Protein 2GA1 (pdb70)

CATH classification: 1.20.5.800 (+1 more: 1.10.10.10)

InterPro domains:
  IPR007367 VapB45-like, C-terminal [PF04255] (33-88)
  IPR009057 Homedomain-like superfamily [SSF46689] (3-101)
  IPR036388 Winged helix-like DNA-binding domain superfamily [G3DSA:1.10.10.10] (32-105)

Nearest PDB structures (foldseek):
  2ga1-assembly1_B  TM=1.010E+00  e=1.713E-17  Trichormus variabilis ATCC 29413
  5af3-assembly1_B  TM=8.255E-01  e=1.671E-01  Mycobacterium tuberculosis H37Rv
  3u24-assembly1_A  TM=3.630E-01  e=5.316E+00  Shewanella oneidensis MR-1
  2ga1-assembly1_B  TM=7.721E-01  e=8.474E-16  Trichormus variabilis ATCC 29413
  5af3-assembly1_B  TM=8.535E-01  e=6.102E-02  Mycobacterium tuberculosis H37Rv

Secondary structure (P-SEA, 3-state):
caaaaaaaaaaaccccaaaaaaaaacccccccccccccccccccccccccaaaaaaaaaacccaaaaaaacccccaaaaaaaaaaaaacaaaaaaaaccc/caaaaaaaaaaaccccaaaaaaaaacccccccccccccccccccccccccaaaaaaaaaacccaaaaaaacccccaaaaaaaaaaaaacaaaaaaaaac

Solvent-accessible surface area: 12336 Å² total

Radius of gyration: 22.93 Å; Cα contacts (8 Å, |Δi|>4): 201; chains: 2; bounding box: 51×47×59 Å

B-factor: mean 35.14, std 7.29, range [15.84, 71.9]

Organism: Trichormus variabilis (strain ATCC 29413 / PCC 7937) (NCBI:txid240292)

Structure (mmCIF, N/CA/C/O backbone):
data_2GA1
#
_entry.id   2GA1
#
_cell.length_a   46.980
_cell.length_b   65.120
_cell.length_c   86.860
_cell.angle_alpha   90.000
_cell.angle_beta   90.000
_cell.angle_gamma   90.000
#
_symmetry.space_group_name_H-M   'P 21 21 21'
#
loop_
_entity.id
_e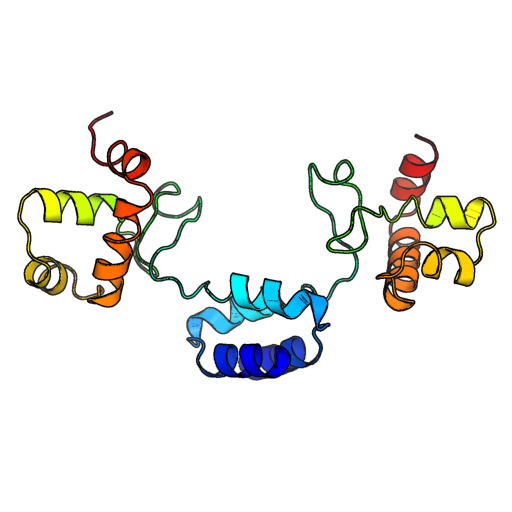ntity.type
_entity.pdbx_description
1 polymer 'Protein of unknown function DUF433'
2 non-polymer GLYCEROL
3 water water
#
loop_
_atom_site.group_PDB
_atom_site.id
_atom_site.type_symbol
_atom_site.label_atom_id
_atom_site.label_alt_id
_atom_site.label_comp_id
_atom_site.label_asym_id
_atom_site.label_entity_id
_atom_site.label_seq_id
_atom_site.pdbx_PDB_ins_code
_atom_site.Cartn_x
_atom_site.Cartn_y
_atom_site.Cartn_z
_atom_site.occupancy
_atom_site.B_iso_or_equiv
_atom_site.auth_seq_id
_atom_site.auth_comp_id
_atom_site.auth_asym_id
_atom_site.auth_atom_id
_atom_site.pdbx_PDB_model_num
ATOM 1 C C . GLY A 1 1 ? 50.628 32.186 45.218 1.00 41.14 0 GLY A C 1
ATOM 2 O O . GLY A 1 1 ? 50.023 33.095 44.631 1.00 46.64 0 GLY A O 1
ATOM 11 N N . ASN A 1 3 ? 52.365 31.581 42.167 1.00 32.66 2 ASN A N 1
ATOM 12 C CA . ASN A 1 3 ? 52.321 31.394 40.721 1.00 31.41 2 ASN A CA 1
ATOM 13 C C . ASN A 1 3 ? 50.881 31.661 40.228 1.00 30.48 2 ASN A C 1
ATOM 14 O O . ASN A 1 3 ? 49.936 30.889 40.508 1.00 27.14 2 ASN A O 1
ATOM 19 N N . LYS A 1 4 ? 50.735 32.770 39.521 1.00 31.16 3 LYS A N 1
ATOM 20 C CA . LYS A 1 4 ? 49.433 33.230 39.061 1.00 33.77 3 LYS A CA 1
ATOM 21 C C . LYS A 1 4 ? 48.853 32.351 37.979 1.00 31.61 3 LYS A C 1
ATOM 22 O O . LYS A 1 4 ? 47.636 32.283 37.850 1.00 30.55 3 LYS A O 1
ATOM 28 N N . LYS A 1 5 ? 49.711 31.691 37.211 1.00 31.12 4 LYS A N 1
ATOM 29 C CA . LYS A 1 5 ? 49.244 30.747 36.202 1.00 32.61 4 LYS A CA 1
ATOM 30 C C . LYS A 1 5 ? 48.601 29.546 36.897 1.00 30.02 4 LYS A C 1
ATOM 31 O O . LYS A 1 5 ? 47.537 29.112 36.496 1.00 28.51 4 LYS A O 1
ATOM 37 N N . THR A 1 6 ? 49.227 29.017 37.946 1.00 27.19 5 THR A N 1
ATOM 38 C CA . THR A 1 6 ? 48.673 27.858 38.655 1.00 27.71 5 THR A CA 1
ATOM 39 C C . THR A 1 6 ? 47.440 28.280 39.464 1.00 27.75 5 THR A C 1
ATOM 40 O O . THR A 1 6 ? 46.499 27.525 39.602 1.00 27.03 5 THR A O 1
ATOM 44 N N . GLN A 1 7 ? 47.428 29.509 39.969 1.00 30.05 6 GLN A N 1
ATOM 45 C CA . GLN A 1 7 ? 46.218 30.057 40.590 1.00 31.22 6 GLN A CA 1
ATOM 46 C C . GLN A 1 7 ? 45.074 30.134 39.553 1.00 30.05 6 GLN A C 1
ATOM 47 O O . GLN A 1 7 ? 43.937 29.792 39.870 1.00 32.51 6 GLN A O 1
ATOM 53 N N . LEU A 1 8 ? 45.371 30.594 38.334 1.00 28.67 7 LEU A N 1
ATOM 54 C CA . LEU A 1 8 ? 44.385 30.624 37.236 1.00 28.12 7 LEU A CA 1
ATOM 55 C C . LEU A 1 8 ? 43.876 29.207 36.973 1.00 30.14 7 LEU A C 1
ATOM 56 O O . LEU A 1 8 ? 42.684 28.998 36.842 1.00 28.60 7 LEU A O 1
ATOM 61 N N . LEU A 1 9 ? 44.762 28.219 36.931 1.00 31.05 8 LEU A N 1
ATOM 62 C CA . LEU A 1 9 ? 44.293 26.830 36.762 1.00 29.90 8 LEU A CA 1
ATOM 63 C C . LEU A 1 9 ? 43.325 26.419 37.885 1.00 31.98 8 LEU A C 1
ATOM 64 O O . LEU A 1 9 ? 42.317 25.744 37.629 1.00 31.16 8 LEU A O 1
ATOM 69 N N . GLU A 1 10 ? 43.631 26.824 39.120 1.00 30.89 9 GLU A N 1
ATOM 70 C CA . GLU A 1 10 ? 42.798 26.471 40.270 1.00 34.98 9 GLU A CA 1
ATOM 71 C C . GLU A 1 10 ? 41.428 27.083 40.160 1.00 30.58 9 GLU A C 1
ATOM 72 O O . GLU A 1 10 ? 40.438 26.407 40.446 1.00 33.18 9 GLU A O 1
ATOM 75 N N . VAL A 1 11 ? 41.358 28.350 39.772 1.00 30.32 10 VAL A N 1
ATOM 76 C CA . VAL A 1 11 ? 40.070 29.033 39.723 1.00 33.39 10 VAL A CA 1
ATOM 77 C C . VAL A 1 11 ? 39.212 28.513 38.560 1.00 33.42 10 VAL A C 1
ATOM 78 O O . VAL A 1 11 ? 38.010 28.273 38.758 1.00 35.92 10 VAL A O 1
ATOM 82 N N . ILE A 1 12 ? 39.798 28.304 37.379 1.00 32.40 11 ILE A N 1
ATOM 83 C CA . ILE A 1 12 ? 39.014 27.699 36.295 1.00 30.85 11 ILE A CA 1
ATOM 84 C C . ILE A 1 12 ? 38.469 26.333 36.667 1.00 33.73 11 ILE A C 1
ATOM 85 O O . ILE A 1 12 ? 37.312 26.061 36.365 1.00 32.33 11 ILE A O 1
ATOM 90 N N . ALA A 1 13 ? 39.262 25.494 37.348 1.00 32.22 12 ALA A N 1
ATOM 91 C CA . ALA A 1 13 ? 38.765 24.177 37.781 1.00 33.19 12 ALA A CA 1
ATOM 92 C C . ALA A 1 13 ? 37.592 24.283 38.755 1.00 32.62 12 ALA A C 1
ATOM 93 O O . ALA A 1 13 ? 36.748 23.397 38.769 1.00 34.37 12 ALA A O 1
ATOM 95 N N . ALA A 1 14 ? 37.533 25.362 39.545 1.00 31.98 13 ALA A N 1
ATOM 96 C CA . ALA A 1 14 ? 36.433 25.603 40.512 1.00 32.70 13 ALA A CA 1
ATOM 97 C C . ALA A 1 14 ? 35.191 26.308 39.935 1.00 32.22 13 ALA A C 1
ATOM 98 O O . ALA A 1 14 ? 34.212 26.572 40.664 1.00 31.47 13 ALA A O 1
ATOM 100 N N . LEU A 1 15 ? 35.209 26.608 38.637 1.00 31.38 14 LEU A N 1
ATOM 101 C CA . LEU A 1 15 ? 34.152 27.402 38.014 1.00 31.50 14 LEU A CA 1
ATOM 102 C C . LEU A 1 15 ? 32.879 26.549 37.760 1.00 29.90 14 LEU A C 1
ATOM 103 O O . LEU A 1 15 ? 32.949 25.484 37.178 1.00 31.56 14 LEU A O 1
ATOM 108 N N . PRO A 1 16 ? 31.700 27.027 38.162 1.00 29.15 15 PRO A N 1
ATOM 109 C CA . PRO A 1 16 ? 30.537 26.250 37.732 1.00 31.16 15 PRO A CA 1
ATOM 110 C C . PRO A 1 16 ? 30.383 26.176 36.196 1.00 29.71 15 PRO A C 1
ATOM 111 O O . PRO A 1 16 ? 30.692 27.135 35.461 1.00 27.09 15 PRO A O 1
ATOM 115 N N . GLU A 1 17 ? 29.909 25.033 35.725 1.00 28.83 16 GLU A N 1
ATOM 116 C CA . GLU A 1 17 ? 29.691 24.766 34.289 1.00 32.43 16 GLU A CA 1
ATOM 117 C C . GLU A 1 17 ? 29.052 25.946 33.562 1.00 31.35 16 GLU A C 1
ATOM 118 O O . GLU A 1 17 ? 29.445 26.329 32.461 1.00 30.38 16 GLU A O 1
ATOM 124 N N . GLU A 1 18 ? 28.102 26.547 34.250 1.00 31.68 17 GLU A N 1
ATOM 125 C CA . GLU A 1 18 ? 27.234 27.573 33.719 1.00 33.97 17 GLU A CA 1
ATOM 126 C C . GLU A 1 18 ? 27.985 28.858 33.446 1.00 33.49 17 GLU A C 1
ATOM 127 O O . GLU A 1 18 ? 27.482 29.726 32.723 1.00 36.32 17 GLU A O 1
ATOM 133 N N . LEU A 1 19 ? 29.166 29.015 34.038 1.00 31.23 18 LEU A N 1
ATOM 134 C CA . LEU A 1 19 ? 29.962 30.236 33.809 1.00 32.96 18 LEU A CA 1
ATOM 135 C C . LEU A 1 19 ? 31.116 30.032 32.872 1.00 32.72 18 LEU A C 1
ATOM 136 O O . LEU A 1 19 ? 31.788 30.988 32.520 1.00 33.39 18 LEU A O 1
ATOM 141 N N . VAL A 1 20 ? 31.368 28.788 32.470 1.00 31.94 19 VAL A N 1
ATOM 142 C CA . VAL A 1 20 ? 32.513 28.479 31.609 1.00 28.83 19 VAL A CA 1
ATOM 143 C C . VAL A 1 20 ? 32.461 29.191 30.273 1.00 27.23 19 VAL A C 1
ATOM 144 O O . VAL A 1 20 ? 33.470 29.758 29.831 1.00 30.12 19 VAL A O 1
ATOM 148 N N . ASP A 1 21 ? 31.309 29.209 29.609 1.00 29.30 20 ASP A N 1
ATOM 149 C CA . ASP A 1 21 ? 31.217 29.923 28.328 1.00 30.72 20 ASP A CA 1
ATOM 150 C C . ASP A 1 21 ? 31.587 31.410 28.449 1.00 29.75 20 ASP A C 1
ATOM 151 O O . ASP A 1 21 ? 32.363 31.969 27.652 1.00 27.14 20 ASP A O 1
ATOM 156 N N . GLN A 1 22 ? 31.055 32.043 29.475 1.00 28.86 21 GLN A N 1
ATOM 157 C CA . GLN A 1 22 ? 31.348 33.424 29.737 1.00 28.94 21 GLN A CA 1
ATOM 158 C C . GLN A 1 22 ? 32.843 33.652 29.848 1.00 26.35 21 GLN A C 1
ATOM 159 O O . GLN A 1 22 ? 33.391 34.602 29.299 1.00 28.64 21 GLN A O 1
ATOM 165 N N . ALA A 1 23 ? 33.509 32.774 30.569 1.00 26.38 22 ALA A N 1
ATOM 166 C CA . ALA A 1 23 ? 34.952 32.865 30.724 1.00 25.81 22 ALA A CA 1
ATOM 167 C C . ALA A 1 23 ? 35.696 32.602 29.417 1.00 30.57 22 ALA A C 1
ATOM 168 O O . ALA A 1 23 ? 36.725 33.256 29.121 1.00 25.88 22 ALA A O 1
ATOM 170 N N . LEU A 1 24 ? 35.177 31.655 28.614 1.00 30.53 23 LEU A N 1
ATOM 171 C CA . LEU A 1 24 ? 35.750 31.396 27.298 1.00 28.85 23 LEU A CA 1
ATOM 172 C C . LEU A 1 24 ? 35.668 32.651 26.437 1.00 30.18 23 LEU A C 1
ATOM 173 O O . LEU A 1 24 ? 36.645 33.041 25.799 1.00 28.33 23 LEU A O 1
ATOM 178 N N . ASN A 1 25 ? 34.505 33.296 26.422 1.00 29.68 24 ASN A N 1
ATOM 179 C CA . ASN A 1 25 ? 34.306 34.506 25.612 1.00 32.28 24 ASN A CA 1
ATOM 180 C C . ASN A 1 25 ? 35.225 35.652 26.055 1.00 36.69 24 ASN A C 1
ATOM 181 O O . ASN A 1 25 ? 35.829 36.382 25.2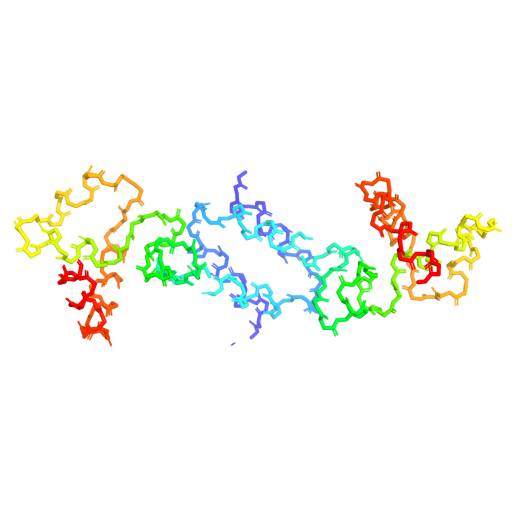32 1.00 37.71 24 ASN A O 1
ATOM 186 N N . TYR A 1 26 ? 35.364 35.802 27.371 1.00 36.48 25 TYR A N 1
ATOM 187 C CA . TYR A 1 26 ? 36.247 36.831 27.912 1.00 34.80 25 TYR A CA 1
ATOM 188 C C . TYR A 1 26 ? 37.670 36.610 27.449 1.00 33.92 25 TYR A C 1
ATOM 189 O O . TYR A 1 26 ? 38.326 37.538 26.965 1.00 31.89 25 TYR A O 1
ATOM 198 N N . VAL A 1 27 ? 38.153 35.378 27.568 1.00 30.99 26 VAL A N 1
ATOM 199 C CA . VAL A 1 27 ? 39.535 35.097 27.174 1.00 34.20 26 VAL A CA 1
ATOM 200 C C . VAL A 1 27 ? 39.767 35.266 25.670 1.00 35.08 26 VAL A C 1
ATOM 201 O O . VAL A 1 27 ? 40.823 35.721 25.257 1.00 33.41 26 VAL A O 1
ATOM 205 N N . GLN A 1 28 ? 38.783 34.915 24.850 1.00 36.00 27 GLN A N 1
ATOM 206 C CA . GLN A 1 28 ? 38.840 35.194 23.409 1.00 37.90 27 GLN A CA 1
ATOM 207 C C . GLN A 1 28 ? 38.983 36.702 23.173 1.00 36.84 27 GLN A C 1
ATOM 208 O O . GLN A 1 28 ? 39.768 37.149 22.344 1.00 36.18 27 GLN A O 1
ATOM 227 N N . LEU A 1 30 ? 40.230 38.864 25.261 1.00 35.77 29 LEU A N 1
ATOM 228 C CA . LEU A 1 30 ? 41.622 39.191 25.684 1.00 34.48 29 LEU A CA 1
ATOM 229 C C . LEU A 1 30 ? 42.705 38.957 24.641 1.00 33.27 29 LEU A C 1
ATOM 230 O O . LEU A 1 30 ? 43.638 39.759 24.492 1.00 33.39 29 LEU A O 1
ATOM 235 N N . GLN A 1 31 ? 42.586 37.846 23.941 1.00 34.20 30 GLN A N 1
ATOM 236 C CA . GLN A 1 31 ? 43.562 37.409 22.941 1.00 37.09 30 GLN A CA 1
ATOM 237 C C . GLN A 1 31 ? 43.331 37.953 21.551 1.00 34.72 30 GLN A C 1
ATOM 238 O O . GLN A 1 31 ? 44.167 37.740 20.693 1.00 38.02 30 GLN A O 1
ATOM 244 N N . ASN A 1 32 ? 42.175 38.560 21.313 1.00 33.03 31 ASN A N 1
ATOM 245 C CA . ASN A 1 32 ? 41.809 39.114 19.998 1.00 32.31 31 ASN A CA 1
ATOM 246 C C . ASN A 1 32 ? 42.865 40.153 19.583 1.00 29.93 31 ASN A C 1
ATOM 247 O O . ASN A 1 32 ? 43.196 41.042 20.356 1.00 29.90 31 ASN A O 1
ATOM 252 N N . PRO A 1 33 ? 43.454 39.986 18.376 1.00 32.86 32 PRO A N 1
ATOM 253 C CA . PRO A 1 33 ? 44.345 41.008 17.826 1.00 33.32 32 PRO A CA 1
ATOM 254 C C . PRO A 1 33 ? 43.726 42.408 17.800 1.00 31.71 32 PRO A C 1
ATOM 255 O O . PRO A 1 33 ? 44.475 43.407 17.849 1.00 35.82 32 PRO A O 1
ATOM 259 N N . ILE A 1 34 ? 42.396 42.484 17.733 1.00 31.10 33 ILE A N 1
ATOM 260 C CA . ILE A 1 34 ? 41.693 43.783 17.692 1.00 32.84 33 ILE A CA 1
ATOM 261 C C . ILE A 1 34 ? 41.166 44.075 19.084 1.00 32.49 33 ILE A C 1
ATOM 262 O O . ILE A 1 34 ? 40.444 43.269 19.643 1.00 30.04 33 ILE A O 1
ATOM 267 N N . GLN A 1 35 ? 41.551 45.219 19.643 1.00 32.04 34 GLN A N 1
ATOM 268 C CA . GLN A 1 35 ? 41.177 45.614 21.001 1.00 31.91 34 GLN A CA 1
ATOM 269 C C . GLN A 1 35 ? 40.438 46.912 20.982 1.00 33.25 34 GLN A C 1
ATOM 270 O O . GLN A 1 35 ? 40.755 47.810 20.197 1.00 33.46 34 GLN A O 1
ATOM 276 N N . ILE A 1 36 ? 39.452 47.024 21.848 1.00 29.55 35 ILE A N 1
ATOM 277 C CA . ILE A 1 36 ? 38.730 48.283 22.037 1.00 35.01 35 ILE A CA 1
ATOM 278 C C . ILE A 1 36 ? 38.635 48.621 23.515 1.00 34.57 35 ILE A C 1
ATOM 279 O O . ILE A 1 36 ? 37.996 47.899 24.273 1.00 34.45 35 ILE A O 1
ATOM 284 N N . THR A 1 37 ? 39.271 49.703 23.944 1.00 35.57 36 THR A N 1
ATOM 285 C CA . THR A 1 37 ? 39.059 50.158 25.320 1.00 35.92 36 THR A CA 1
ATOM 286 C C . THR A 1 37 ? 39.092 51.674 25.409 1.00 32.03 36 THR A C 1
ATOM 287 O O . THR A 1 37 ? 39.809 52.313 24.659 1.00 33.34 36 THR A O 1
ATOM 291 N N . PRO A 1 38 ? 38.280 52.275 26.299 1.00 33.45 37 PRO A N 1
ATOM 292 C CA . PRO A 1 38 ? 38.244 53.742 26.298 1.00 32.70 37 PRO A CA 1
ATOM 293 C C . PRO A 1 38 ? 39.598 54.454 26.472 1.00 33.92 37 PRO A C 1
ATOM 294 O O . PRO A 1 38 ? 39.780 55.544 25.951 1.00 33.34 37 PRO A O 1
ATOM 298 N N . GLY A 1 39 ? 40.534 53.839 27.176 1.00 33.07 38 GLY A N 1
ATOM 299 C CA . GLY A 1 39 ? 41.770 54.516 27.556 1.00 35.48 38 GLY A CA 1
ATOM 300 C C . GLY A 1 39 ? 42.921 54.392 26.584 1.00 34.33 38 GLY A C 1
ATOM 301 O O . GLY A 1 39 ? 44.025 54.861 26.879 1.00 33.76 38 GLY A O 1
ATOM 302 N N . VAL A 1 40 ? 42.682 53.733 25.448 1.00 32.43 39 VAL A N 1
ATOM 303 C CA . VAL A 1 40 ? 43.684 53.649 24.383 1.00 32.70 39 VAL A CA 1
ATOM 304 C C . VAL A 1 40 ? 43.048 54.084 23.071 1.00 34.27 39 VAL A C 1
ATOM 305 O O . VAL A 1 40 ? 41.929 53.651 22.751 1.00 31.79 39 VAL A O 1
ATOM 309 N N . CYS A 1 41 ? 43.751 54.969 22.350 1.00 33.23 40 CYS A N 1
ATOM 310 C CA . CYS A 1 41 ? 43.346 55.447 20.999 1.00 31.90 40 CYS A CA 1
ATOM 311 C C . CYS A 1 41 ? 41.946 56.037 21.004 1.00 33.34 40 CYS A C 1
ATOM 312 O O . CYS A 1 41 ? 41.176 55.884 20.048 1.00 31.75 40 CYS A O 1
ATOM 315 N N . GLY A 1 42 ? 41.611 56.705 22.101 1.00 33.91 41 GLY A N 1
ATOM 316 C CA . GLY A 1 42 ? 40.297 57.333 22.270 1.00 36.26 41 GLY A CA 1
ATOM 317 C C . GLY A 1 42 ? 39.125 56.381 22.102 1.00 34.05 41 GLY A C 1
ATOM 318 O O . GLY A 1 42 ? 38.067 56.776 21.590 1.00 33.72 41 GLY A O 1
ATOM 319 N N . GLY A 1 43 ? 39.308 55.144 22.548 1.00 32.91 42 GLY A N 1
ATOM 320 C CA . GLY A 1 43 ? 38.300 54.068 22.359 1.00 34.45 42 GLY A CA 1
ATOM 321 C C . GLY A 1 43 ? 38.112 53.488 20.949 1.00 34.42 42 GLY A C 1
ATOM 322 O O . GLY A 1 43 ? 37.138 52.764 20.694 1.00 36.68 42 GLY A O 1
ATOM 323 N N . GLN A 1 44 ? 39.028 53.808 20.032 1.00 32.11 43 GLN A N 1
ATOM 324 C CA . GLN A 1 44 ? 39.005 53.276 18.674 1.00 30.31 43 GLN A CA 1
ATOM 325 C C . GLN A 1 44 ? 39.629 51.882 18.649 1.00 30.11 43 GLN A C 1
ATOM 326 O O . GLN A 1 44 ? 40.531 51.600 19.429 1.00 33.58 43 GLN A O 1
ATOM 332 N N . ALA A 1 45 ? 39.180 51.056 17.710 1.00 29.61 44 ALA A N 1
ATOM 333 C CA . ALA A 1 45 ? 39.666 49.720 17.545 1.00 27.90 44 ALA A CA 1
ATOM 334 C C . ALA A 1 45 ? 41.145 49.842 17.157 1.00 30.22 44 ALA A C 1
ATOM 335 O O . ALA A 1 45 ? 41.529 50.699 16.342 1.00 27.57 44 ALA A O 1
ATOM 337 N N . ARG A 1 46 ? 41.958 49.056 17.824 1.00 27.96 45 ARG A N 1
ATOM 338 C CA A ARG A 1 46 ? 43.407 49.103 17.653 0.50 30.16 45 ARG A CA 1
ATOM 339 C CA B ARG A 1 46 ? 43.408 49.103 17.635 0.50 30.23 45 ARG A CA 1
ATOM 340 C C . ARG A 1 46 ? 43.988 47.710 17.712 1.00 32.00 45 ARG A C 1
ATOM 341 O O . ARG A 1 46 ? 43.308 46.747 18.135 1.00 32.12 45 ARG A O 1
ATOM 356 N N . ILE A 1 47 ? 45.257 47.618 17.331 1.00 31.62 46 ILE A N 1
ATOM 357 C CA . ILE A 1 47 ? 45.977 46.382 17.359 1.00 30.90 46 ILE A CA 1
ATOM 358 C C . ILE A 1 47 ? 46.503 46.129 18.766 1.00 28.82 46 ILE A C 1
ATOM 359 O O . ILE A 1 47 ? 47.104 47.004 19.373 1.00 29.41 46 ILE A O 1
ATOM 364 N N . ARG A 1 48 ? 46.195 44.946 19.293 1.00 31.42 47 ARG A N 1
ATOM 365 C CA . ARG A 1 48 ? 46.647 44.558 20.625 1.00 37.40 47 ARG A CA 1
ATOM 366 C C . ARG A 1 48 ? 48.095 44.922 20.822 1.00 36.32 47 ARG A C 1
ATOM 367 O O . ARG A 1 48 ? 48.911 44.698 19.919 1.00 36.14 47 ARG A O 1
ATOM 375 N N . ASN A 1 49 ? 48.400 45.476 22.000 1.00 37.25 48 ASN A N 1
ATOM 376 C CA . ASN A 1 49 ? 49.777 45.815 22.423 1.00 40.66 48 ASN A CA 1
ATOM 377 C C . ASN A 1 49 ? 50.413 46.942 21.620 1.00 40.41 48 ASN A C 1
ATOM 378 O O . ASN A 1 49 ? 51.639 47.061 21.630 1.00 39.27 48 ASN A O 1
ATOM 383 N N . THR A 1 50 ? 49.584 47.748 20.932 1.00 38.12 49 THR A N 1
ATOM 384 C CA . THR A 1 50 ? 50.050 48.917 20.163 1.00 37.05 49 THR A CA 1
ATOM 385 C C . THR A 1 50 ? 49.120 50.077 20.404 1.00 34.50 49 THR A C 1
ATOM 386 O O . THR A 1 50 ? 48.044 49.900 20.955 1.00 35.58 49 THR A O 1
ATOM 390 N N . ARG A 1 51 ? 49.504 51.270 19.959 1.00 34.51 50 ARG A N 1
ATOM 391 C CA . ARG A 1 51 ? 48.520 52.355 19.818 1.00 33.49 50 ARG A CA 1
ATOM 392 C C . ARG A 1 51 ? 48.256 52.686 18.356 1.00 32.31 50 ARG A C 1
ATOM 393 O O . ARG A 1 51 ? 48.111 53.855 17.998 1.00 30.33 50 ARG A O 1
ATOM 401 N N . ILE A 1 52 ? 48.200 51.633 17.519 1.00 31.70 51 ILE A N 1
ATOM 402 C CA . ILE A 1 52 ? 47.912 51.751 16.095 1.00 30.61 51 ILE A CA 1
ATOM 403 C C . ILE A 1 52 ? 46.440 51.423 15.837 1.00 28.17 51 ILE A C 1
ATOM 404 O O . ILE A 1 52 ? 46.025 50.267 15.937 1.00 28.58 51 ILE A O 1
ATOM 409 N N . PRO A 1 53 ? 45.646 52.425 15.504 1.00 27.74 52 PRO A N 1
ATOM 410 C CA . PRO A 1 53 ? 44.236 52.123 15.225 1.00 28.73 52 PRO A CA 1
ATOM 411 C C . PRO A 1 53 ? 44.000 51.398 13.902 1.00 29.84 52 PRO A C 1
ATOM 412 O O . PRO A 1 53 ? 44.706 51.624 12.937 1.00 30.96 52 PRO A O 1
ATOM 416 N N . VAL A 1 54 ? 43.008 50.507 13.885 1.00 30.72 53 VAL A N 1
ATOM 417 C CA . VAL A 1 54 ? 42.585 49.839 12.674 1.00 29.04 53 VAL A CA 1
ATOM 418 C C . VAL A 1 54 ? 42.427 50.849 11.514 1.00 28.82 53 VAL A C 1
ATOM 419 O O . VAL A 1 54 ? 42.858 50.585 10.389 1.00 31.67 53 VAL A O 1
ATOM 423 N N . TRP A 1 55 ? 41.884 52.022 11.804 1.00 30.72 54 TRP A N 1
ATOM 424 C CA . TRP A 1 55 ? 41.563 52.968 10.740 1.00 30.18 54 TRP A CA 1
ATOM 425 C C . TRP A 1 55 ? 42.792 53.413 9.971 1.00 27.21 54 TRP A C 1
ATOM 426 O O . TRP A 1 55 ? 42.707 53.659 8.778 1.00 27.36 54 TRP A O 1
ATOM 437 N N . THR A 1 56 ? 43.941 53.470 10.636 1.00 27.69 55 THR A N 1
ATOM 438 C CA . THR A 1 56 ? 45.132 53.920 9.969 1.00 28.60 55 THR A CA 1
ATOM 439 C C . THR A 1 56 ? 45.614 52.846 8.975 1.00 30.96 55 THR A C 1
ATOM 440 O O . THR A 1 56 ? 46.107 53.163 7.886 1.00 30.86 55 THR A O 1
ATOM 444 N N . LEU A 1 57 ? 45.497 51.592 9.368 1.00 29.13 56 LEU A N 1
ATOM 445 C CA . LEU A 1 57 ? 45.888 50.492 8.500 1.00 27.44 5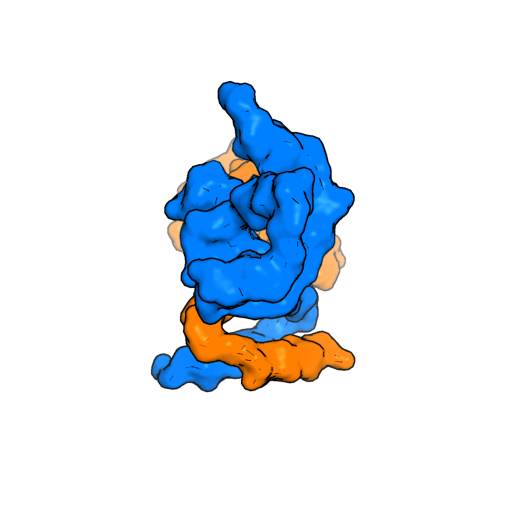6 LEU A CA 1
ATOM 446 C C . LEU A 1 57 ? 44.962 50.361 7.294 1.00 27.85 56 LEU A C 1
ATOM 447 O O . LEU A 1 57 ? 45.418 50.115 6.192 1.00 29.56 56 LEU A O 1
ATOM 452 N N . VAL A 1 58 ? 43.664 50.533 7.511 1.00 27.82 57 VAL A N 1
ATOM 453 C CA . VAL A 1 58 ? 42.695 50.562 6.423 1.00 29.96 57 VAL A CA 1
ATOM 454 C C . VAL A 1 58 ? 42.976 51.730 5.460 1.00 30.85 57 VAL A C 1
ATOM 455 O O . VAL A 1 58 ? 42.984 51.546 4.246 1.00 28.10 57 VAL A O 1
ATOM 459 N N . ALA A 1 59 ? 43.290 52.913 5.997 1.00 29.32 58 ALA A N 1
ATOM 460 C CA . ALA A 1 59 ? 43.586 54.073 5.156 1.00 27.92 58 ALA A CA 1
ATOM 461 C C . ALA A 1 59 ? 44.807 53.802 4.265 1.00 31.83 58 ALA A C 1
ATOM 462 O O . ALA A 1 59 ? 44.793 54.122 3.088 1.00 29.50 58 ALA A O 1
ATOM 464 N N . TYR A 1 60 ? 45.858 53.208 4.836 1.00 30.49 59 TYR A N 1
ATOM 465 C CA . TYR A 1 60 ? 47.059 52.869 4.065 1.00 27.96 59 TYR A CA 1
ATOM 466 C C . TYR A 1 60 ? 46.742 51.827 2.974 1.00 30.31 59 TYR A C 1
ATOM 467 O O . TYR A 1 60 ? 47.144 51.987 1.816 1.00 27.86 59 TYR A O 1
ATOM 476 N N . ARG A 1 61 ? 45.986 50.797 3.342 1.00 31.03 60 ARG A N 1
ATOM 477 C CA . ARG A 1 61 ? 45.540 49.793 2.376 1.00 31.70 60 ARG A CA 1
ATOM 478 C C . ARG A 1 61 ? 44.730 50.440 1.243 1.00 33.37 60 ARG A C 1
ATOM 479 O O . ARG A 1 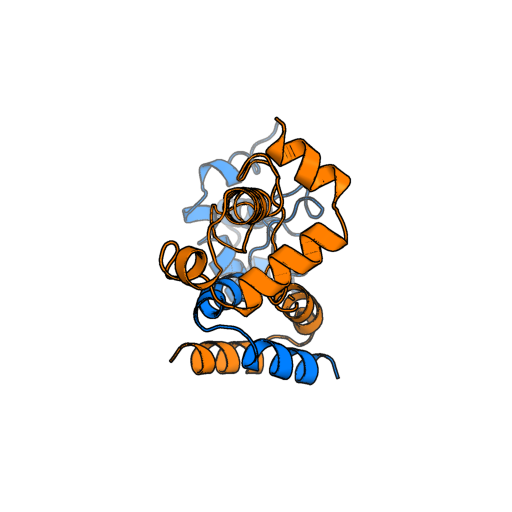61 ? 44.890 50.084 0.068 1.00 29.23 60 ARG A O 1
ATOM 487 N N . GLN A 1 62 ? 43.863 51.389 1.593 1.00 35.49 61 GLN A N 1
ATOM 488 C CA . GLN A 1 62 ? 43.008 52.025 0.589 1.00 36.30 61 GLN A CA 1
ATOM 489 C C . GLN A 1 62 ? 43.826 52.956 -0.309 1.00 37.66 61 GLN A C 1
ATOM 490 O O . GLN A 1 62 ? 43.378 53.244 -1.401 1.00 39.53 61 GLN A O 1
ATOM 496 N N . GLN A 1 63 ? 45.007 53.404 0.134 1.00 34.28 62 GLN A N 1
ATOM 497 C CA . GLN A 1 63 ? 45.938 54.122 -0.733 1.00 36.14 62 GLN A CA 1
ATOM 498 C C . GLN A 1 63 ? 46.919 53.214 -1.481 1.00 36.92 62 GLN A C 1
ATOM 499 O O . GLN A 1 63 ? 47.834 53.724 -2.116 1.00 37.00 62 GLN A O 1
ATOM 505 N N . GLY A 1 64 ? 46.735 51.897 -1.413 1.00 35.25 63 GLY A N 1
ATOM 506 C CA . GLY A 1 64 ? 47.555 50.957 -2.170 1.00 34.99 63 GLY A CA 1
ATOM 507 C C . GLY A 1 64 ? 48.737 50.301 -1.453 1.00 36.08 63 GLY A C 1
ATOM 508 O O . GLY A 1 64 ? 49.530 49.634 -2.092 1.00 34.62 63 GLY A O 1
ATOM 509 N N . ALA A 1 65 ? 48.864 50.461 -0.135 1.00 33.39 64 ALA A N 1
ATOM 510 C CA . ALA A 1 65 ? 49.944 49.814 0.611 1.00 33.10 64 ALA A CA 1
ATOM 511 C C . ALA A 1 65 ? 49.657 48.298 0.694 1.00 35.46 64 ALA A C 1
ATOM 512 O O . ALA A 1 65 ? 48.595 47.918 1.181 1.00 32.63 64 ALA A O 1
ATOM 514 N N . PRO A 1 66 ? 50.570 47.440 0.179 1.00 32.06 65 PRO A N 1
ATOM 515 C CA . PRO A 1 66 ? 50.282 46.035 0.275 1.00 31.66 65 PRO A CA 1
ATOM 516 C C . PRO A 1 66 ? 50.686 45.595 1.646 1.00 33.60 65 PRO A C 1
ATOM 517 O O . PRO A 1 66 ? 51.415 46.323 2.367 1.00 31.73 65 PRO A O 1
ATOM 521 N N . ASP A 1 67 ? 50.232 44.404 2.014 1.00 33.11 66 ASP A N 1
ATOM 522 C CA . ASP A 1 67 ? 50.480 43.912 3.337 1.00 30.58 66 ASP A CA 1
ATOM 523 C C . ASP A 1 67 ? 51.957 43.912 3.667 1.00 31.46 66 ASP A C 1
ATOM 524 O O . ASP A 1 67 ? 52.311 44.264 4.786 1.00 33.07 66 ASP A O 1
ATOM 529 N N . LYS A 1 68 ? 52.814 43.553 2.705 1.00 30.85 67 LYS A N 1
ATOM 530 C CA . LYS A 1 68 ? 54.235 43.399 2.996 1.00 34.42 67 LYS A CA 1
ATOM 531 C C . LYS A 1 68 ? 54.868 44.719 3.428 1.00 35.12 67 LYS A C 1
ATOM 532 O O . LYS A 1 68 ? 55.781 44.733 4.245 1.00 34.62 67 LYS A O 1
ATOM 538 N N . GLU A 1 69 ? 54.386 45.811 2.849 1.00 35.81 68 GLU A N 1
ATOM 539 C CA . GLU A 1 69 ? 54.832 47.148 3.220 1.00 35.47 68 GLU A CA 1
ATOM 540 C C . GLU A 1 69 ? 54.437 47.496 4.642 1.00 35.79 68 GLU A C 1
ATOM 541 O O . GLU A 1 69 ? 55.259 48.022 5.399 1.00 36.35 68 GLU A O 1
ATOM 547 N N . LEU A 1 70 ? 53.191 47.195 5.018 1.00 33.54 69 LEU A N 1
ATOM 548 C CA . LEU A 1 70 ? 52.717 47.499 6.363 1.00 32.18 69 LEU A CA 1
ATOM 549 C C . LEU A 1 70 ? 53.583 46.754 7.354 1.00 33.81 69 LEU A C 1
ATOM 550 O O . LEU A 1 70 ? 53.998 47.315 8.377 1.00 35.33 69 LEU A O 1
ATOM 555 N N . LEU A 1 71 ? 53.919 45.505 7.028 1.00 32.25 70 LEU A N 1
ATOM 556 C CA . LEU A 1 71 ? 54.659 44.662 7.967 1.00 32.96 70 LEU A CA 1
ATOM 557 C C . LEU A 1 71 ? 56.120 45.089 8.107 1.00 31.24 70 LEU A C 1
ATOM 558 O O . LEU A 1 71 ? 56.715 44.917 9.180 1.00 30.81 70 LEU A O 1
ATOM 563 N N . ALA A 1 72 ? 56.702 45.597 7.019 1.00 32.22 71 ALA A N 1
ATOM 564 C CA . ALA A 1 72 ? 58.080 46.089 7.032 1.00 33.97 71 ALA A CA 1
ATOM 565 C C . ALA A 1 72 ? 58.143 47.397 7.846 1.00 35.54 71 ALA A C 1
ATOM 566 O O . ALA A 1 72 ? 59.088 47.647 8.615 1.00 35.20 71 ALA A O 1
ATOM 568 N N . ASN A 1 73 ? 57.129 48.235 7.650 1.00 33.82 72 ASN A N 1
ATOM 569 C CA . ASN A 1 73 ? 57.069 49.549 8.266 1.00 33.25 72 ASN A CA 1
ATOM 570 C C . ASN A 1 73 ? 56.853 49.484 9.769 1.00 35.01 72 ASN A C 1
ATOM 571 O O . ASN A 1 73 ? 57.411 50.273 10.508 1.00 35.11 72 ASN A O 1
ATOM 576 N N . TYR A 1 74 ? 56.029 48.536 10.215 1.00 34.32 73 TYR A N 1
ATOM 577 C CA . TYR A 1 74 ? 55.613 48.447 11.596 1.00 33.84 73 TYR A CA 1
ATOM 578 C C . TYR A 1 74 ? 55.936 47.017 12.016 1.00 36.14 73 TYR A C 1
ATOM 579 O O . TYR A 1 74 ? 55.056 46.157 12.022 1.00 34.11 73 TYR A O 1
ATOM 588 N N . PRO A 1 75 ? 57.224 46.767 12.339 1.00 38.29 74 PRO A N 1
ATOM 589 C CA . PRO A 1 75 ? 57.708 45.422 12.616 1.00 39.49 74 PRO A CA 1
ATOM 590 C C . PRO A 1 75 ? 57.085 44.729 13.836 1.00 38.55 74 PRO A C 1
ATOM 591 O O . PRO A 1 75 ? 57.367 43.559 14.043 1.00 39.05 74 PRO A O 1
ATOM 595 N N . GLY A 1 76 ? 56.241 45.425 14.604 1.00 36.44 75 GLY A N 1
ATOM 596 C CA . GLY A 1 76 ? 55.469 44.805 15.671 1.00 34.88 75 GLY A CA 1
ATOM 597 C C . GLY A 1 76 ? 54.248 44.058 15.163 1.00 33.37 75 GLY A C 1
ATOM 598 O O . GLY A 1 76 ? 53.734 43.180 15.840 1.00 36.36 75 GLY A O 1
ATOM 599 N N . LEU A 1 77 ? 53.770 44.407 13.977 1.00 33.20 76 LEU A N 1
ATOM 600 C CA . LEU A 1 77 ? 52.551 43.788 13.449 1.00 32.48 76 LEU A CA 1
ATOM 601 C C . LEU A 1 77 ? 52.869 42.407 12.865 1.00 31.65 76 LEU A C 1
ATOM 602 O O . LEU A 1 77 ? 53.964 42.157 12.386 1.00 30.30 76 LEU A O 1
ATOM 607 N N . THR A 1 78 ? 51.871 41.546 12.881 1.00 32.81 77 THR A N 1
ATOM 608 C CA . THR A 1 78 ? 51.903 40.277 12.192 1.00 31.08 77 THR A CA 1
ATOM 609 C C . THR A 1 78 ? 50.834 40.258 11.111 1.00 30.40 77 THR A C 1
ATOM 610 O O . THR A 1 78 ? 49.948 41.096 11.089 1.00 30.27 77 THR A O 1
ATOM 614 N N . ALA A 1 79 ? 50.915 39.250 10.251 1.00 32.55 78 ALA A N 1
ATOM 615 C CA . ALA A 1 79 ? 49.890 38.974 9.252 1.00 30.36 78 ALA A CA 1
ATOM 616 C C . ALA A 1 79 ? 48.542 38.705 9.912 1.00 30.17 78 ALA A C 1
ATOM 617 O O . ALA A 1 79 ? 47.545 39.193 9.441 1.00 31.04 78 ALA A O 1
ATOM 619 N N . GLU A 1 80 ? 48.512 38.004 11.037 1.00 29.54 79 GLU A N 1
ATOM 620 C CA . GLU A 1 80 ? 47.249 37.820 11.766 1.00 32.10 79 GLU A CA 1
ATOM 621 C C . GLU A 1 80 ? 46.625 39.124 12.169 1.00 32.51 79 GLU A C 1
ATOM 622 O O . GLU A 1 80 ? 45.408 39.246 12.178 1.00 33.39 79 GLU A O 1
ATOM 628 N N . ASP A 1 81 ? 47.458 40.089 12.560 1.00 32.61 80 ASP A N 1
ATOM 629 C CA . ASP A 1 81 ? 46.978 41.408 12.934 1.00 31.57 80 ASP A CA 1
ATOM 630 C C . ASP A 1 81 ? 46.296 42.104 11.751 1.00 31.54 80 ASP A C 1
ATOM 631 O O . ASP A 1 81 ? 45.233 42.729 11.920 1.00 30.72 80 ASP A O 1
ATOM 636 N N . LEU A 1 82 ? 46.927 42.049 10.581 1.00 31.77 81 LEU A N 1
ATOM 637 C CA . LEU A 1 82 ? 46.359 42.716 9.389 1.00 28.87 81 LEU A CA 1
ATOM 638 C C . LEU A 1 82 ? 45.119 42.023 8.941 1.00 30.09 81 LEU A C 1
ATOM 639 O O . LEU A 1 82 ? 44.154 42.673 8.600 1.00 28.16 81 LEU A O 1
ATOM 644 N N . SER A 1 83 ? 45.148 40.692 8.897 1.00 27.99 82 SER A N 1
ATOM 645 C CA . SER A 1 83 ? 43.956 39.936 8.540 1.00 28.32 82 SER A CA 1
ATOM 646 C C . SER A 1 83 ? 42.769 40.279 9.465 1.00 29.89 82 SER A C 1
ATOM 647 O O . SER A 1 83 ? 41.633 40.450 9.013 1.00 28.56 82 SER A O 1
ATOM 650 N N . ALA A 1 84 ? 43.037 40.370 10.749 1.00 29.76 83 ALA A N 1
ATOM 651 C CA . ALA A 1 84 ? 42.010 40.724 11.713 1.00 31.80 83 ALA A CA 1
ATOM 652 C C . ALA A 1 84 ? 41.497 42.165 11.491 1.00 29.29 83 ALA A C 1
ATOM 653 O O . ALA A 1 84 ? 40.274 42.437 11.592 1.00 28.28 83 ALA A O 1
ATOM 655 N N . ALA A 1 85 ? 42.407 43.100 11.217 1.00 27.79 84 ALA A N 1
ATOM 656 C CA . ALA A 1 85 ? 42.022 44.483 10.827 1.00 30.60 84 ALA A CA 1
ATOM 657 C C . ALA A 1 85 ? 41.077 44.545 9.601 1.00 32.50 84 ALA A C 1
ATOM 658 O O . ALA A 1 85 ? 40.056 45.249 9.613 1.00 31.90 84 ALA A O 1
ATOM 660 N N . TRP A 1 86 ? 41.408 43.790 8.552 1.00 32.31 85 TRP A N 1
ATOM 661 C CA . TRP A 1 86 ? 40.571 43.775 7.362 1.00 32.26 85 TRP A CA 1
ATOM 662 C C . TRP A 1 86 ? 39.208 43.173 7.656 1.00 31.50 85 TRP A C 1
ATOM 663 O O . TRP A 1 86 ? 38.195 43.649 7.131 1.00 36.44 85 TRP A O 1
ATOM 674 N N . HIS A 1 87 ? 39.153 42.092 8.441 1.00 29.80 86 HIS A N 1
ATOM 675 C CA A HIS A 1 87 ? 37.866 41.513 8.864 0.50 28.11 86 HIS A CA 1
ATOM 676 C CA B HIS A 1 87 ? 37.874 41.522 8.826 0.50 28.47 86 HIS A CA 1
ATOM 677 C C . HIS A 1 87 ? 37.087 42.501 9.716 1.00 27.12 86 HIS A C 1
ATOM 678 O O . HIS A 1 87 ? 35.876 42.652 9.562 1.00 27.22 86 HIS A O 1
ATOM 691 N N . TYR A 1 88 ? 37.760 43.188 10.629 1.00 29.41 87 TYR A N 1
ATOM 692 C CA . TYR A 1 88 ? 37.061 44.176 11.448 1.00 31.00 87 TYR A CA 1
ATOM 693 C C . TYR A 1 88 ? 36.430 45.284 10.565 1.00 30.33 87 TYR A C 1
ATOM 694 O O . TYR A 1 88 ? 35.311 45.705 10.808 1.00 29.56 87 TYR A O 1
ATOM 703 N N . TYR A 1 89 ? 37.158 45.759 9.558 1.00 29.76 88 TYR A N 1
ATOM 704 C CA . TYR A 1 89 ? 36.655 46.779 8.645 1.00 29.15 88 TYR A CA 1
ATOM 705 C C . TYR A 1 89 ? 35.419 46.319 7.867 1.00 30.43 88 TYR A C 1
ATOM 706 O O . TYR A 1 89 ? 34.414 47.028 7.730 1.00 33.15 88 TYR A O 1
ATOM 715 N N . GLU A 1 90 ? 35.505 45.099 7.385 1.00 31.48 89 GLU A N 1
ATOM 716 C CA . GLU A 1 90 ? 34.442 44.456 6.687 1.00 35.32 89 GLU A CA 1
ATOM 717 C C . GLU A 1 90 ? 33.188 44.363 7.575 1.00 33.99 89 GLU A C 1
ATOM 718 O O . GLU A 1 90 ? 32.079 44.495 7.083 1.00 31.53 89 GLU A O 1
ATOM 724 N N . GLN A 1 91 ? 33.371 44.195 8.884 1.00 31.99 90 GLN A N 1
ATOM 725 C CA . GLN A 1 91 ? 32.247 44.077 9.792 1.00 33.82 90 GLN A CA 1
ATOM 726 C C . GLN A 1 91 ? 31.767 45.430 10.308 1.00 32.97 90 GLN A C 1
ATOM 727 O O . GLN A 1 91 ? 30.634 45.566 10.704 1.00 31.02 90 GLN A O 1
ATOM 733 N N . ASN A 1 92 ? 32.648 46.429 10.314 1.00 30.49 91 ASN A N 1
ATOM 734 C CA . ASN A 1 92 ? 32.337 47.737 10.898 1.00 31.58 91 ASN A CA 1
ATOM 735 C C . ASN A 1 92 ? 32.717 48.881 9.940 1.00 31.34 91 ASN A C 1
ATOM 736 O O . ASN A 1 92 ? 33.468 49.806 10.319 1.00 30.74 91 ASN A O 1
ATOM 741 N N . PRO A 1 93 ? 32.207 48.817 8.692 1.00 30.20 92 PRO A N 1
ATOM 742 C CA . PRO A 1 93 ? 32.757 49.723 7.671 1.00 31.47 92 PRO A CA 1
ATOM 743 C C . PRO A 1 93 ? 32.462 51.189 7.961 1.00 32.14 92 PRO A C 1
ATOM 744 O O . PRO A 1 93 ? 33.340 52.032 7.805 1.00 31.30 92 PRO A O 1
ATOM 748 N N . GLU A 1 94 ? 31.244 51.473 8.415 1.00 30.92 93 GLU A N 1
ATOM 749 C CA . GLU A 1 94 ? 30.798 52.849 8.643 1.00 32.49 93 GLU A CA 1
ATOM 750 C C . GLU A 1 94 ? 31.625 53.513 9.734 1.00 34.33 93 GLU A C 1
ATOM 751 O O . GLU A 1 94 ? 32.032 54.666 9.581 1.00 31.31 93 GLU A O 1
ATOM 754 N N . GLN A 1 95 ? 31.871 52.765 10.815 1.00 32.33 94 GLN A N 1
ATOM 755 C CA . GLN A 1 95 ? 32.631 53.231 11.966 1.00 33.59 94 GLN A CA 1
ATOM 756 C C . GLN A 1 95 ? 34.026 53.645 11.551 1.00 31.87 94 GLN A C 1
ATOM 757 O O . GLN A 1 95 ? 34.473 54.747 11.859 1.00 31.89 94 GLN A O 1
ATOM 763 N N . ILE A 1 96 ? 34.710 52.751 10.862 1.00 32.32 95 ILE A N 1
ATOM 764 C CA . ILE A 1 96 ? 36.077 52.988 10.433 1.00 31.24 95 ILE A CA 1
ATOM 765 C C . ILE A 1 96 ? 36.145 54.168 9.449 1.00 31.21 95 ILE A C 1
ATOM 766 O O . ILE A 1 96 ? 37.021 55.013 9.551 1.00 33.96 95 ILE A O 1
ATOM 771 N N . ASP A 1 97 ? 35.219 54.220 8.502 1.00 31.06 96 ASP A N 1
ATOM 772 C CA . ASP A 1 97 ? 35.227 55.272 7.495 1.00 31.02 96 ASP A CA 1
ATOM 773 C C . ASP A 1 97 ? 35.118 56.646 8.120 1.00 31.07 96 ASP A C 1
ATOM 774 O O . ASP A 1 97 ? 35.764 57.594 7.656 1.00 32.23 96 ASP A O 1
ATOM 779 N N . ARG A 1 98 ? 34.302 56.763 9.170 1.00 30.26 97 ARG A N 1
ATOM 780 C CA A ARG A 1 98 ? 34.164 58.019 9.920 0.50 31.10 97 ARG A CA 1
ATOM 781 C CA B ARG A 1 98 ? 34.183 58.038 9.869 0.50 31.72 97 ARG A CA 1
ATOM 782 C C . ARG A 1 98 ? 35.475 58.394 10.605 1.00 31.67 97 ARG A C 1
ATOM 783 O O . ARG A 1 98 ? 35.823 59.552 10.717 1.00 31.89 97 ARG A O 1
ATOM 798 N N . GLU A 1 99 ? 36.203 57.393 11.090 1.00 32.02 98 GLU A N 1
ATOM 799 C CA . GLU A 1 99 ? 37.479 57.636 11.720 1.00 31.04 98 GLU A CA 1
ATOM 800 C C . GLU A 1 99 ? 38.551 58.124 10.712 1.00 30.87 98 GLU A C 1
ATOM 801 O O . GLU A 1 99 ? 39.388 58.971 11.063 1.00 32.32 98 GLU A O 1
ATOM 807 N N . ILE A 1 100 ? 38.519 57.580 9.495 1.00 29.34 99 ILE A N 1
ATOM 808 C CA . ILE A 1 100 ? 39.386 58.010 8.379 1.00 30.26 99 ILE A CA 1
ATOM 809 C C . ILE A 1 100 ? 39.057 59.413 7.889 1.00 31.46 99 ILE A C 1
ATOM 810 O O . ILE A 1 100 ? 39.954 60.191 7.603 1.00 30.26 99 ILE A O 1
ATOM 815 N N . ALA A 1 101 ? 37.768 59.726 7.777 1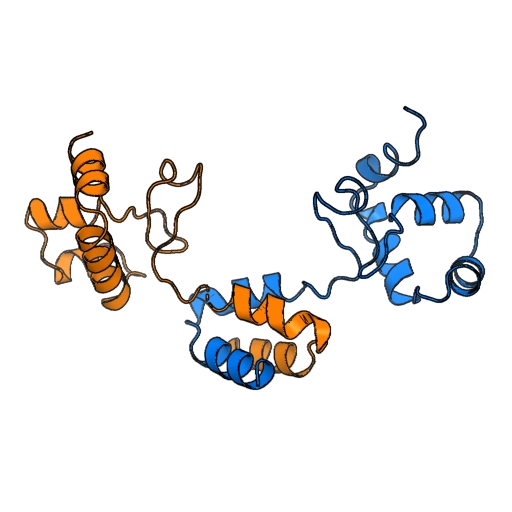.00 31.26 100 ALA A N 1
ATOM 816 C CA . ALA A 1 101 ? 37.326 61.027 7.315 1.00 34.63 100 ALA A CA 1
ATOM 817 C C . ALA A 1 101 ? 37.868 62.152 8.189 1.00 38.04 100 ALA A C 1
ATOM 818 O O . ALA A 1 101 ? 38.053 61.972 9.380 1.00 39.18 100 ALA A O 1
ATOM 820 N N . GLN A 1 102 ? 38.078 63.325 7.593 1.00 43.48 101 GLN A N 1
ATOM 821 C CA . GLN A 1 102 ? 38.362 64.549 8.348 1.00 46.57 101 GLN A CA 1
ATOM 822 C C . GLN A 1 102 ? 37.114 65.052 9.102 1.00 47.77 101 GLN A C 1
ATOM 823 O O . GLN A 1 102 ? 36.033 65.112 8.536 1.00 49.28 101 GLN A O 1
ATOM 829 N N . ASP A 1 103 ? 37.250 65.396 10.383 1.00 49.60 102 ASP A N 1
ATOM 830 C CA . ASP A 1 103 ? 36.126 65.988 11.131 1.00 50.16 102 ASP A CA 1
ATOM 840 N N . ASN B 1 3 ? 33.634 18.853 25.790 1.00 44.92 2 ASN B N 1
ATOM 841 C CA . ASN B 1 3 ? 33.403 19.122 27.190 1.00 39.73 2 ASN B CA 1
ATOM 842 C C . ASN B 1 3 ? 33.930 20.555 27.572 1.00 36.69 2 ASN B C 1
ATOM 843 O O . ASN B 1 3 ? 35.000 20.958 27.125 1.00 33.36 2 ASN B O 1
ATOM 848 N N . LYS B 1 4 ? 33.168 21.294 28.373 1.00 36.20 3 LYS B N 1
ATOM 849 C CA . LYS B 1 4 ? 33.433 22.739 28.628 1.00 37.20 3 LYS B CA 1
ATOM 850 C C . LYS B 1 4 ? 34.656 22.985 29.524 1.00 32.74 3 LYS B C 1
ATOM 851 O O . LYS B 1 4 ? 35.456 23.841 29.247 1.00 33.56 3 LYS B O 1
ATOM 857 N N . LYS B 1 5 ? 34.760 22.233 30.607 1.00 31.78 4 LYS B N 1
ATOM 858 C CA . LYS B 1 5 ? 35.897 22.289 31.488 1.00 33.88 4 LYS B CA 1
ATOM 859 C C . LYS B 1 5 ? 37.156 22.065 30.664 1.00 29.17 4 LYS B C 1
ATOM 860 O O . LYS B 1 5 ? 38.128 22.793 30.801 1.00 30.24 4 LYS B O 1
ATOM 866 N N . THR B 1 6 ? 37.128 21.044 29.804 1.00 27.47 5 THR B N 1
ATOM 867 C CA . THR B 1 6 ? 38.267 20.697 28.978 1.00 26.48 5 THR B CA 1
ATOM 868 C C . THR B 1 6 ? 38.601 21.812 27.984 1.00 26.20 5 THR B C 1
ATOM 869 O O . THR B 1 6 ? 39.754 22.186 27.805 1.00 23.94 5 THR B O 1
ATOM 873 N N . GLN B 1 7 ? 37.581 22.312 27.306 1.00 25.56 6 GLN B N 1
ATOM 874 C CA . GLN B 1 7 ? 37.725 23.406 26.355 1.00 29.10 6 GLN B CA 1
ATOM 875 C C . GLN B 1 7 ? 38.449 24.607 27.013 1.00 24.97 6 GLN B C 1
ATOM 876 O O . GLN B 1 7 ? 39.422 25.122 26.464 1.00 25.38 6 GLN B O 1
ATOM 882 N N . LEU B 1 8 ? 38.018 25.003 28.202 1.00 25.10 7 LEU B N 1
ATOM 883 C CA . LEU B 1 8 ? 38.674 26.087 28.922 1.00 26.39 7 LEU B CA 1
ATOM 884 C C . LEU B 1 8 ? 40.116 25.786 29.386 1.00 26.99 7 LEU B C 1
ATOM 885 O O . LEU B 1 8 ? 40.995 26.663 29.367 1.00 27.74 7 LEU B O 1
ATOM 890 N N . LEU B 1 9 ? 40.375 24.572 29.857 1.00 25.67 8 LEU B N 1
ATOM 891 C CA . LEU B 1 9 ? 41.738 24.207 30.244 1.00 25.11 8 LEU B CA 1
ATOM 892 C C . LEU B 1 9 ? 42.635 24.352 29.031 1.00 25.52 8 LEU B C 1
ATOM 893 O O . LEU B 1 9 ? 43.730 24.934 29.113 1.00 25.70 8 LEU B O 1
ATOM 898 N N . GLU B 1 10 ? 42.156 23.852 27.887 1.00 26.04 9 GLU B N 1
ATOM 899 C CA . GLU B 1 10 ? 42.960 23.847 26.670 1.00 27.22 9 GLU B CA 1
ATOM 900 C C . GLU B 1 10 ? 43.256 25.275 26.205 1.00 28.95 9 GLU B C 1
ATOM 901 O O . GLU B 1 10 ? 44.362 25.573 25.799 1.00 31.24 9 GLU B O 1
ATOM 907 N N . VAL B 1 11 ? 42.274 26.159 26.290 1.00 26.25 10 VAL B N 1
ATOM 908 C CA . VAL B 1 11 ? 42.509 27.581 26.007 1.00 24.79 10 VAL B CA 1
ATOM 909 C C . VAL B 1 11 ? 43.510 28.208 26.985 1.00 26.55 10 VAL B C 1
ATOM 910 O O . VAL B 1 11 ? 44.444 28.890 26.581 1.00 25.01 10 VAL B O 1
ATOM 914 N N . ILE B 1 12 ? 43.308 27.977 28.273 1.00 28.41 11 ILE B N 1
ATOM 915 C CA . ILE B 1 12 ? 44.103 28.625 29.312 1.00 29.31 11 ILE B CA 1
ATOM 916 C C . ILE B 1 12 ? 45.544 28.120 29.234 1.00 30.20 11 ILE B C 1
ATOM 917 O O . ILE B 1 12 ? 46.472 28.883 29.417 1.00 27.73 11 ILE B O 1
ATOM 922 N N . ALA B 1 13 ? 45.715 26.839 28.915 1.00 29.37 12 ALA B N 1
ATOM 923 C CA . ALA B 1 13 ? 47.043 26.245 28.762 1.00 31.31 12 ALA B CA 1
ATOM 924 C C . ALA B 1 13 ? 47.864 26.927 27.656 1.00 32.60 12 ALA B C 1
ATOM 925 O O . ALA B 1 13 ? 49.076 26.983 27.742 1.00 36.34 12 ALA B O 1
ATOM 927 N N . ALA B 1 14 ? 47.199 27.470 26.631 1.00 31.85 13 ALA B N 1
ATOM 928 C CA . ALA B 1 14 ? 47.883 28.149 25.525 1.00 31.38 13 ALA B CA 1
ATOM 929 C C . ALA B 1 14 ? 47.925 29.681 25.657 1.00 30.75 13 ALA B C 1
ATOM 930 O O . ALA B 1 14 ? 48.434 30.339 24.777 1.00 31.85 13 ALA B O 1
ATOM 932 N N . LEU B 1 15 ? 47.380 30.229 26.736 1.00 30.23 14 LEU B N 1
ATOM 933 C CA . LEU B 1 15 ? 47.163 31.670 26.877 1.00 29.68 14 LEU B CA 1
ATOM 934 C C . LEU B 1 15 ? 48.506 32.355 27.024 1.00 32.09 14 LEU B C 1
ATOM 935 O O . LEU B 1 15 ? 49.323 31.885 27.779 1.00 32.78 14 LEU B O 1
ATOM 940 N N . PRO B 1 16 ? 48.746 33.448 26.293 1.00 34.42 15 PRO B N 1
ATOM 941 C CA . PRO B 1 16 ? 49.971 34.238 26.512 1.00 34.99 15 PRO B CA 1
ATOM 942 C C . PRO B 1 16 ? 50.176 34.651 27.974 1.00 35.66 15 PRO B C 1
ATOM 943 O O . PRO B 1 16 ? 49.230 35.087 28.651 1.00 33.84 15 PRO B O 1
ATOM 947 N N . GLU B 1 17 ? 51.401 34.498 28.465 1.00 34.32 16 GLU B N 1
ATOM 948 C CA . GLU B 1 17 ? 51.701 34.781 29.869 1.00 34.47 16 GLU B CA 1
ATOM 949 C C . GLU B 1 17 ? 51.285 36.197 30.272 1.00 31.73 16 GLU B C 1
ATOM 950 O O . GLU B 1 17 ? 50.879 36.419 31.411 1.00 32.33 16 GLU B O 1
ATOM 952 N N . GLU B 1 18 ? 51.370 37.147 29.339 1.00 31.01 17 GLU B N 1
ATOM 953 C CA . GLU B 1 18 ? 51.008 38.521 29.641 1.00 31.41 17 GLU B CA 1
ATOM 954 C C . GLU B 1 18 ? 49.514 38.733 29.891 1.00 31.91 17 GLU B C 1
ATOM 955 O O . GLU B 1 18 ? 49.104 39.816 30.336 1.00 29.88 17 GLU B O 1
ATOM 961 N N . LEU B 1 19 ? 48.704 37.700 29.665 1.00 29.87 18 LEU B N 1
ATOM 962 C CA . LEU B 1 19 ? 47.265 37.825 29.865 1.00 28.42 18 LEU B CA 1
ATOM 963 C C . LEU B 1 19 ? 46.758 37.067 31.073 1.00 28.78 18 LEU B C 1
ATOM 964 O O . LEU B 1 19 ? 45.574 37.180 31.455 1.00 28.18 18 LEU B O 1
ATOM 969 N N . VAL B 1 20 ? 47.659 36.344 31.731 1.00 28.88 19 VAL B N 1
ATOM 970 C CA . VAL B 1 20 ? 47.292 35.548 32.892 1.00 28.31 19 VAL B CA 1
ATOM 971 C C . VAL B 1 20 ? 46.636 36.398 34.011 1.00 28.92 19 VAL B C 1
ATOM 972 O O . VAL B 1 20 ? 45.580 36.035 34.545 1.00 27.66 19 VAL B O 1
ATOM 976 N N . ASP B 1 21 ? 47.251 37.526 34.369 1.00 27.97 20 ASP B N 1
ATOM 977 C CA . ASP B 1 21 ? 46.708 38.344 35.448 1.00 28.38 20 ASP B CA 1
ATOM 978 C C . ASP B 1 21 ? 45.244 38.791 35.180 1.00 25.77 20 ASP B C 1
ATOM 979 O O . ASP B 1 21 ? 44.405 38.713 36.051 1.00 27.29 20 ASP B O 1
ATOM 984 N N . GLN B 1 22 ? 44.954 39.236 33.956 1.00 29.28 21 GLN B N 1
ATOM 985 C CA . GLN B 1 22 ? 43.616 39.715 33.603 1.00 27.96 21 GLN B CA 1
ATOM 986 C C . GLN B 1 22 ? 42.649 38.565 33.584 1.00 25.25 21 GLN B C 1
ATOM 987 O O . GLN B 1 22 ? 41.525 38.694 34.033 1.00 24.36 21 GLN B O 1
ATOM 993 N N . ALA B 1 23 ? 43.093 37.403 33.130 1.00 26.33 22 ALA B N 1
ATOM 994 C CA . ALA B 1 23 ? 42.203 36.241 33.099 1.00 24.95 22 ALA B CA 1
ATOM 995 C C . ALA B 1 23 ? 41.848 35.805 34.490 1.00 27.86 22 ALA B C 1
ATOM 996 O O . ALA B 1 23 ? 40.682 35.533 34.764 1.00 25.46 22 ALA B O 1
ATOM 998 N N . LEU B 1 24 ? 42.845 35.789 35.383 1.00 27.21 23 LEU B N 1
ATOM 999 C CA . LEU B 1 24 ? 42.652 35.394 36.750 1.00 27.80 23 LEU B CA 1
ATOM 1000 C C . LEU B 1 24 ? 41.714 36.337 37.482 1.00 29.37 23 LEU B C 1
ATOM 1001 O O . LEU B 1 24 ? 40.770 35.903 38.174 1.00 30.00 23 LEU B O 1
ATOM 1006 N N . ASN B 1 25 ? 41.932 37.626 37.268 1.00 29.98 24 ASN B N 1
ATOM 1007 C CA . ASN B 1 25 ? 41.077 38.622 37.863 1.00 31.22 24 ASN B CA 1
ATOM 1008 C C . ASN B 1 25 ? 39.619 38.456 37.447 1.00 31.34 24 ASN B C 1
ATOM 1009 O O . ASN B 1 25 ? 38.706 38.578 38.278 1.00 30.36 24 ASN B O 1
ATOM 1014 N N . TYR B 1 26 ? 39.398 38.173 36.164 1.00 31.61 25 TYR B N 1
ATOM 1015 C CA . TYR B 1 26 ? 38.051 37.960 35.648 1.00 30.30 25 TYR B CA 1
ATOM 1016 C C . TYR B 1 26 ? 37.387 36.734 36.265 1.00 31.78 25 TYR B C 1
ATOM 1017 O O . TYR B 1 26 ? 36.255 36.814 36.745 1.00 29.84 25 TYR B O 1
ATOM 1026 N N . VAL B 1 27 ? 38.067 35.594 36.243 1.00 31.77 26 VAL B N 1
ATOM 1027 C CA . VAL B 1 27 ? 37.469 34.382 36.789 1.00 32.52 26 VAL B CA 1
ATOM 1028 C C . VAL B 1 27 ? 37.278 34.467 38.302 1.00 34.66 26 VAL B C 1
ATOM 1029 O O . VAL B 1 27 ? 36.268 33.971 38.816 1.00 34.61 26 VAL B O 1
ATOM 1033 N N . GLN B 1 28 ? 38.184 35.146 39.000 1.00 3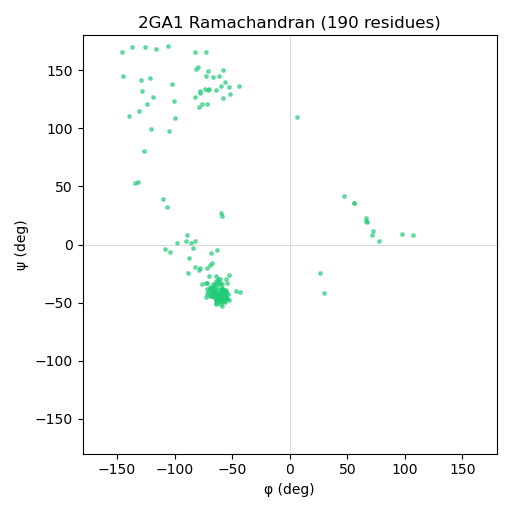1.98 27 GLN B N 1
ATOM 1034 C CA . GLN B 1 28 ? 37.993 35.385 40.426 1.00 35.62 27 GLN B CA 1
ATOM 1035 C C . GLN B 1 28 ? 36.707 36.178 40.667 1.00 38.69 27 GLN B C 1
ATOM 1036 O O . GLN B 1 28 ? 35.994 35.918 41.617 1.00 37.79 27 GLN B O 1
ATOM 1050 N N . LEU B 1 30 ? 34.045 36.165 38.708 1.00 36.38 29 LEU B N 1
ATOM 1051 C CA . LEU B 1 30 ? 32.939 35.255 38.409 1.00 37.84 29 LEU B CA 1
ATOM 1052 C C . LEU B 1 30 ? 32.623 34.311 39.562 1.00 39.68 29 LEU B C 1
ATOM 1053 O O . LEU B 1 30 ? 31.511 33.829 39.642 1.00 38.68 29 LEU B O 1
ATOM 1058 N N . GLN B 1 31 ? 33.602 34.044 40.427 1.00 39.38 30 GLN B N 1
ATOM 1059 C CA A GLN B 1 31 ? 33.430 33.181 41.604 0.50 40.80 30 GLN B CA 1
ATOM 1060 C CA B GLN B 1 31 ? 33.368 33.162 41.562 0.50 40.31 30 GLN B CA 1
ATOM 1061 C C . GLN B 1 31 ? 32.484 33.791 42.655 1.00 40.66 30 GLN B C 1
ATOM 1062 O O . GLN B 1 31 ? 32.003 33.092 43.523 1.00 40.94 30 GLN B O 1
ATOM 1073 N N . ASN B 1 32 ? 32.268 35.107 42.623 1.00 37.95 31 ASN B N 1
ATOM 1074 C CA . ASN B 1 32 ? 31.349 35.714 43.603 1.00 35.81 31 ASN B CA 1
ATOM 1075 C C . ASN B 1 32 ? 29.901 35.485 43.167 1.00 33.21 31 ASN B C 1
ATOM 1076 O O . ASN B 1 32 ? 29.520 35.944 42.110 1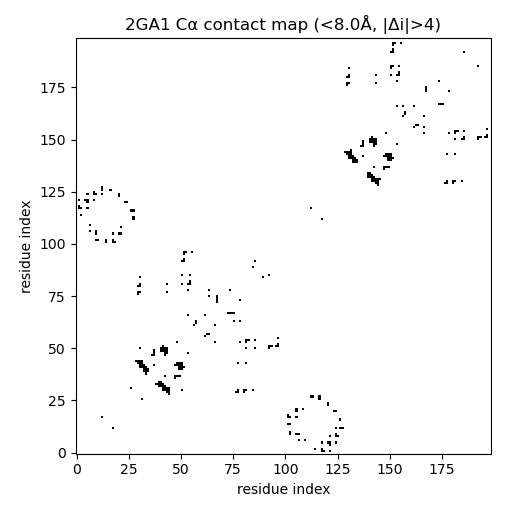.00 32.49 31 ASN B O 1
ATOM 1081 N N . PRO B 1 33 ? 29.089 34.770 43.973 1.00 34.25 32 PRO B N 1
ATOM 1082 C CA . PRO B 1 33 ? 27.712 34.482 43.526 1.00 33.35 32 PRO B CA 1
ATOM 1083 C C . PRO B 1 33 ? 26.793 35.685 43.420 1.00 30.00 32 PRO B C 1
ATOM 1084 O O . PRO B 1 33 ? 25.768 35.574 42.770 1.00 33.96 32 PRO B O 1
ATOM 1088 N N . ILE B 1 34 ? 27.159 36.819 44.030 1.00 32.61 33 ILE B N 1
ATOM 1089 C CA . ILE B 1 34 ? 26.338 38.033 44.018 1.00 33.59 33 ILE B CA 1
ATOM 1090 C C . ILE B 1 34 ? 26.903 39.054 43.008 1.00 36.79 33 ILE B C 1
ATOM 1091 O O . ILE B 1 34 ? 28.113 39.263 42.932 1.00 34.36 33 ILE B O 1
ATOM 1096 N N . GLN B 1 35 ? 26.022 39.701 42.256 1.00 35.81 34 GLN B N 1
ATOM 1097 C CA . GLN B 1 35 ? 26.438 40.623 41.210 1.00 36.54 34 GLN B CA 1
ATOM 1098 C C . GLN B 1 35 ? 25.697 41.946 41.377 1.00 36.65 34 GLN B C 1
ATOM 1099 O O . GLN B 1 35 ? 24.532 41.976 41.759 1.00 35.81 34 GLN B O 1
ATOM 1105 N N . ILE B 1 36 ? 26.407 43.043 41.134 1.00 37.77 35 ILE B N 1
ATOM 1106 C CA . ILE B 1 36 ? 25.824 44.377 41.143 1.00 39.02 35 ILE B CA 1
ATOM 1107 C C . ILE B 1 36 ? 26.123 45.042 39.782 1.00 40.30 35 ILE B C 1
ATOM 1108 O O . ILE B 1 36 ? 27.294 45.189 39.416 1.00 39.66 35 ILE B O 1
ATOM 1113 N N . THR B 1 37 ? 25.067 45.423 39.059 1.00 39.31 36 THR B N 1
ATOM 1114 C CA . THR B 1 37 ? 25.164 45.913 37.671 1.00 40.23 36 THR B CA 1
ATOM 1115 C C . THR B 1 37 ? 24.209 47.084 37.447 1.00 40.54 36 THR B C 1
ATOM 1116 O O . THR B 1 37 ? 22.989 46.906 37.440 1.00 39.27 36 THR B O 1
ATOM 1120 N N . PRO B 1 38 ? 24.756 48.297 37.273 1.00 42.23 37 PRO B N 1
ATOM 1121 C CA . PRO B 1 38 ? 23.860 49.440 37.048 1.00 40.83 37 PRO B CA 1
ATOM 1122 C C . PRO B 1 38 ? 22.944 49.199 35.848 1.00 39.01 37 PRO B C 1
ATOM 1123 O O . PRO B 1 38 ? 23.371 48.618 34.855 1.00 35.11 37 PRO B O 1
ATOM 1127 N N . GLY B 1 39 ? 21.679 49.592 35.971 1.00 38.37 38 GLY B N 1
ATOM 1128 C CA . GLY B 1 39 ? 20.690 49.327 34.923 1.00 39.50 38 GLY B CA 1
ATOM 1129 C C . GLY B 1 39 ? 20.226 47.883 34.738 1.00 41.60 38 GLY B C 1
ATOM 1130 O O . GLY B 1 39 ? 19.543 47.583 33.760 1.00 41.74 38 GLY B O 1
ATOM 1131 N N . VAL B 1 40 ? 20.616 46.985 35.649 1.00 42.20 39 VAL B N 1
ATOM 1132 C CA . VAL B 1 40 ? 19.996 45.658 35.771 1.00 41.78 39 VAL B CA 1
ATOM 1133 C C . VAL B 1 40 ? 19.384 45.535 37.163 1.00 39.45 39 VAL B C 1
ATOM 1134 O O . VAL B 1 40 ? 20.058 45.786 38.144 1.00 39.38 39 VAL B O 1
ATOM 1138 N N . CYS B 1 41 ? 18.102 45.175 37.225 1.00 38.46 40 CYS B N 1
ATOM 1139 C CA . CYS B 1 41 ? 17.335 45.146 38.462 1.00 38.36 40 CYS B CA 1
ATOM 1140 C C . CYS B 1 41 ? 17.529 46.431 39.272 1.00 37.81 40 CYS B C 1
ATOM 1141 O O . CYS B 1 41 ? 17.652 46.388 40.489 1.00 37.20 40 CYS B O 1
ATOM 1144 N N . GLY B 1 42 ? 17.543 47.573 38.593 1.00 37.83 41 GLY B N 1
ATOM 1145 C CA . GLY B 1 42 ? 17.766 48.860 39.244 1.00 36.36 41 GLY B CA 1
ATOM 1146 C C . GLY B 1 42 ? 19.153 49.059 39.843 1.00 35.01 41 GLY B C 1
ATOM 1147 O O . GLY B 1 42 ? 19.328 49.916 40.708 1.00 34.37 41 GLY B O 1
ATOM 1148 N N . GLY B 1 43 ? 20.139 48.285 39.390 1.00 35.28 42 GLY B N 1
ATOM 1149 C CA . GLY B 1 43 ? 21.500 48.342 39.965 1.00 36.57 42 GLY B CA 1
ATOM 1150 C C . GLY B 1 43 ? 21.646 47.625 41.307 1.00 37.75 42 GLY B C 1
ATOM 1151 O O . GLY B 1 43 ? 22.736 47.612 41.901 1.00 39.73 42 GLY B O 1
ATOM 1152 N N . GLN B 1 44 ? 20.563 46.988 41.762 1.00 34.48 43 GLN B N 1
ATOM 1153 C CA . GLN B 1 44 ? 20.542 46.262 43.032 1.00 33.54 43 GLN B CA 1
ATOM 1154 C C . GLN B 1 44 ? 21.368 44.984 42.968 1.00 31.05 43 GLN B C 1
ATOM 1155 O O . GLN B 1 44 ? 21.447 44.345 41.916 1.00 31.16 43 GLN B O 1
ATOM 1161 N N . ALA B 1 45 ? 21.950 44.582 44.099 1.00 29.45 44 ALA B N 1
ATOM 1162 C CA . ALA B 1 45 ? 22.654 43.299 44.180 1.00 27.84 44 ALA B CA 1
ATOM 1163 C C . ALA B 1 45 ? 21.734 42.123 43.858 1.00 27.58 44 ALA B C 1
ATOM 1164 O O . ALA B 1 45 ? 20.603 42.077 44.317 1.00 25.86 44 ALA B O 1
ATOM 1166 N N . ARG B 1 46 ? 22.242 41.181 43.066 1.00 29.67 45 ARG B N 1
ATOM 1167 C CA . ARG B 1 46 ? 21.423 40.079 42.539 1.00 29.16 45 ARG B CA 1
ATOM 1168 C C . ARG B 1 46 ? 22.285 38.832 42.438 1.00 31.39 45 ARG B C 1
ATOM 1169 O O . ARG B 1 46 ? 23.515 38.871 42.558 1.00 27.52 45 ARG B O 1
ATOM 1177 N N . ILE B 1 47 ? 21.626 37.705 42.270 1.00 29.50 46 ILE B N 1
ATOM 1178 C CA . ILE B 1 47 ? 22.329 36.466 42.087 1.00 32.41 46 ILE B CA 1
ATOM 1179 C C . ILE B 1 47 ? 22.887 36.546 40.655 1.00 31.01 46 ILE B C 1
ATOM 1180 O O . ILE B 1 47 ? 22.191 36.952 39.729 1.00 28.27 46 ILE B O 1
ATOM 1185 N N . ARG B 1 48 ? 24.149 36.192 40.496 1.00 34.44 47 ARG B N 1
ATOM 1186 C CA . ARG B 1 48 ? 24.857 36.368 39.225 1.00 34.35 47 ARG B CA 1
ATOM 1187 C C . ARG B 1 48 ? 24.150 35.784 37.994 1.00 34.39 47 ARG B C 1
ATOM 1188 O O . ARG B 1 48 ? 23.729 34.636 38.004 1.00 33.31 47 ARG B O 1
ATOM 1196 N N . ASN B 1 49 ? 24.012 36.606 36.956 1.00 36.09 48 ASN B N 1
ATOM 1197 C CA . ASN B 1 49 ? 23.420 36.212 35.682 1.00 39.04 48 ASN B CA 1
ATOM 1198 C C . ASN B 1 49 ? 21.931 35.876 35.793 1.00 39.81 48 ASN B C 1
ATOM 1199 O O . ASN B 1 49 ? 21.358 35.196 34.913 1.00 39.11 48 ASN B O 1
ATOM 1204 N N . THR B 1 50 ? 21.295 36.415 36.843 1.00 39.11 49 THR B N 1
ATOM 1205 C CA . THR B 1 50 ? 19.867 36.265 37.041 1.00 35.16 49 THR B CA 1
ATOM 1206 C C . THR B 1 50 ? 19.215 37.619 37.203 1.00 34.38 49 THR B C 1
ATOM 1207 O O . THR B 1 50 ? 19.888 38.639 37.359 1.00 32.43 49 THR B O 1
ATOM 1211 N N . ARG B 1 51 ? 17.890 37.623 37.175 1.00 32.92 50 ARG B N 1
ATOM 1212 C CA . ARG B 1 51 ? 17.148 38.820 37.469 1.00 33.16 50 ARG B CA 1
ATOM 1213 C C . ARG B 1 51 ? 16.495 38.679 38.860 1.00 30.94 50 ARG B C 1
ATOM 1214 O O . ARG B 1 51 ? 15.446 39.241 39.131 1.00 32.24 50 ARG B O 1
ATOM 1217 N N . ILE B 1 52 ? 17.175 37.966 39.755 1.00 32.35 51 ILE B N 1
ATOM 1218 C CA . ILE B 1 52 ? 16.720 37.727 41.114 1.00 32.34 51 ILE B CA 1
ATOM 1219 C C . ILE B 1 52 ? 17.520 38.610 42.111 1.00 31.66 51 ILE B C 1
ATOM 1220 O O . ILE B 1 52 ? 18.649 38.251 42.493 1.00 28.15 51 ILE B O 1
ATOM 1225 N N . PRO B 1 53 ? 16.944 39.768 42.521 1.00 31.86 52 PRO B N 1
ATOM 1226 C CA . PRO B 1 53 ? 17.626 40.608 43.501 1.00 31.54 52 PRO B CA 1
ATOM 1227 C C . PRO B 1 53 ? 17.732 39.945 44.890 1.00 30.81 52 PRO B C 1
ATOM 1228 O O . PRO B 1 53 ? 16.806 39.239 45.338 1.00 27.22 52 PRO B O 1
ATOM 1232 N N . VAL B 1 54 ? 18.844 40.194 45.569 1.00 29.28 53 VAL B N 1
ATOM 1233 C CA . VAL B 1 54 ? 19.040 39.667 46.904 1.00 28.74 53 VAL B CA 1
ATOM 1234 C C . VAL B 1 54 ? 17.843 40.083 47.765 1.00 28.09 53 VAL B C 1
ATOM 1235 O O . VAL B 1 54 ? 17.342 39.298 48.553 1.00 28.53 53 VAL B O 1
ATOM 1239 N N . TRP B 1 55 ? 17.390 41.320 47.635 1.00 27.06 54 TRP B N 1
ATOM 1240 C CA . TRP B 1 55 ? 16.334 41.769 48.541 1.00 27.34 54 TRP B CA 1
ATOM 1241 C C . TRP B 1 55 ? 15.020 40.998 48.371 1.00 30.37 54 TRP B C 1
ATOM 1242 O O . TRP B 1 55 ? 14.206 40.938 49.291 1.00 29.90 54 TRP B O 1
ATOM 1253 N N . THR B 1 56 ? 14.770 40.461 47.175 1.00 30.61 55 THR B N 1
ATOM 1254 C CA A THR B 1 56 ? 13.513 39.728 46.955 0.50 29.08 55 THR B CA 1
ATOM 1255 C CA B THR B 1 56 ? 13.538 39.720 46.900 0.50 29.98 55 THR B CA 1
ATOM 1256 C C . THR B 1 56 ? 13.578 38.404 47.674 1.00 28.80 55 THR B C 1
ATOM 1257 O O . THR B 1 56 ? 12.572 37.945 48.234 1.00 27.43 55 THR B O 1
ATOM 1264 N N . LEU B 1 57 ? 14.762 37.815 47.718 1.00 27.38 56 LEU B N 1
ATOM 1265 C CA . LEU B 1 57 ? 14.943 36.592 48.481 1.00 26.94 56 LEU B CA 1
ATOM 1266 C C . LEU B 1 57 ? 14.712 36.804 49.982 1.00 27.92 56 LEU B C 1
ATOM 1267 O O . LEU B 1 57 ? 14.109 35.993 50.649 1.00 29.34 56 LEU B O 1
ATOM 1272 N N . VAL B 1 58 ? 15.224 37.896 50.504 1.00 29.92 57 VAL B N 1
ATOM 1273 C CA . VAL B 1 58 ? 15.094 38.249 51.893 1.00 28.44 57 VAL B CA 1
ATOM 1274 C C . VAL B 1 58 ? 13.604 38.526 52.174 1.00 28.78 57 VAL B C 1
ATOM 1275 O O . VAL B 1 58 ? 13.052 38.018 53.133 1.00 29.79 57 VAL B O 1
ATOM 1279 N N . ALA B 1 59 ? 12.961 39.271 51.288 1.00 27.90 58 ALA B N 1
ATOM 1280 C CA . ALA B 1 59 ? 11.544 39.606 51.414 1.00 29.68 58 ALA B CA 1
ATOM 1281 C C . ALA B 1 59 ? 10.687 38.327 51.429 1.00 32.91 58 ALA B C 1
ATOM 1282 O O . ALA B 1 59 ? 9.845 38.172 52.307 1.00 32.96 58 ALA B O 1
ATOM 1284 N N . TYR B 1 60 ? 10.910 37.403 50.485 1.00 31.98 59 TYR B N 1
ATOM 1285 C CA . TYR B 1 60 ? 10.177 36.141 50.489 1.00 32.74 59 TYR B CA 1
ATOM 1286 C C . TYR B 1 60 ? 10.404 35.355 51.788 1.00 34.39 59 TYR B C 1
ATOM 1287 O O . TYR B 1 60 ? 9.443 34.818 52.362 1.00 33.52 59 TYR B O 1
ATOM 1296 N N . ARG B 1 61 ? 11.643 35.302 52.278 1.00 31.60 60 ARG B N 1
ATOM 1297 C CA . ARG B 1 61 ? 11.909 34.654 53.565 1.00 33.70 60 ARG B CA 1
ATOM 1298 C C . ARG B 1 61 ? 11.105 35.308 54.686 1.00 37.49 60 ARG B C 1
ATOM 1299 O O . ARG B 1 61 ? 10.445 34.600 55.476 1.00 34.86 60 ARG B O 1
ATOM 1307 N N . GLN B 1 62 ? 11.142 36.645 54.733 1.00 36.81 61 GLN B N 1
ATOM 1308 C CA . GLN B 1 62 ? 10.438 37.396 55.778 1.00 42.07 61 GLN B CA 1
ATOM 1309 C C . GLN B 1 62 ? 8.928 37.143 55.728 1.00 42.94 61 GLN B C 1
ATOM 1310 O O . GLN B 1 62 ? 8.271 37.082 56.764 1.00 45.57 61 GLN B O 1
ATOM 1316 N N . GLN B 1 63 ? 8.389 36.939 54.540 1.00 43.02 62 GLN B N 1
ATOM 1317 C CA . GLN B 1 63 ? 6.973 36.614 54.374 1.00 42.85 62 GLN B CA 1
ATOM 1318 C C . GLN B 1 63 ? 6.666 35.131 54.593 1.00 44.11 62 GLN B C 1
ATOM 1319 O O . GLN B 1 63 ? 5.527 34.710 54.392 1.00 45.75 62 GLN B O 1
ATOM 1325 N N . GLY B 1 64 ? 7.670 34.341 54.965 1.00 43.56 63 GLY B N 1
ATOM 1326 C CA . GLY B 1 64 ? 7.446 32.976 55.421 1.00 44.14 63 GLY B CA 1
ATOM 1327 C C . GLY B 1 64 ? 7.838 31.839 54.492 1.00 42.42 63 GLY B C 1
ATOM 1328 O O . GLY B 1 64 ? 7.529 30.684 54.784 1.00 43.56 63 GLY B O 1
ATOM 1329 N N . ALA B 1 65 ? 8.514 32.135 53.386 1.00 39.72 64 ALA B N 1
ATOM 1330 C CA . ALA B 1 65 ? 8.996 31.089 52.478 1.00 36.24 64 ALA B CA 1
ATOM 1331 C C . ALA B 1 65 ? 10.207 30.424 53.086 1.00 35.78 64 ALA B C 1
ATOM 1332 O O . ALA B 1 65 ? 11.223 31.104 53.321 1.00 34.91 64 ALA B O 1
ATOM 1334 N N . PRO B 1 66 ? 10.142 29.097 53.312 1.00 34.18 65 PRO B N 1
ATOM 1335 C CA . PRO B 1 66 ? 11.339 28.384 53.734 1.00 31.52 65 PRO B CA 1
ATOM 1336 C C . PRO B 1 66 ? 12.335 28.229 52.574 1.00 31.22 65 PRO B C 1
ATOM 1337 O O . PRO B 1 66 ? 11.970 28.439 51.403 1.00 29.56 65 PRO B O 1
ATOM 1341 N N . ASP B 1 67 ? 13.581 27.870 52.882 1.00 28.65 66 ASP B N 1
ATOM 1342 C CA . ASP B 1 67 ? 14.585 27.722 51.836 1.00 26.50 66 ASP B CA 1
ATOM 1343 C C . ASP B 1 67 ? 14.202 26.714 50.752 1.00 30.60 66 ASP B C 1
ATOM 1344 O O . ASP B 1 67 ? 14.501 26.914 49.572 1.00 30.02 66 ASP B O 1
ATOM 1349 N N . LYS B 1 68 ? 13.574 25.603 51.151 1.00 32.74 67 LYS B N 1
ATOM 1350 C CA . LYS B 1 68 ? 13.113 24.597 50.189 1.00 30.77 67 LYS B CA 1
ATOM 1351 C C . LYS B 1 68 ? 12.195 25.210 49.121 1.00 31.54 67 LYS B C 1
ATOM 1352 O O . LYS B 1 68 ? 12.325 24.910 47.938 1.00 32.83 67 LYS B O 1
ATOM 1358 N N . GLU B 1 69 ? 11.296 26.085 49.540 1.00 33.23 68 GLU B N 1
ATOM 1359 C CA . GLU B 1 69 ? 10.400 26.780 48.627 1.00 34.02 68 GLU B CA 1
ATOM 1360 C C . GLU B 1 69 ? 11.184 27.745 47.703 1.00 33.90 68 GLU B C 1
ATOM 1361 O O . GLU B 1 69 ? 10.937 27.794 46.513 1.00 29.91 68 GLU B O 1
ATOM 1367 N N . LEU B 1 70 ? 12.130 28.507 48.254 1.00 33.54 69 LEU B N 1
ATOM 1368 C CA . LEU B 1 70 ? 12.918 29.435 47.429 1.00 32.26 69 LEU B CA 1
ATOM 1369 C C . LEU B 1 70 ? 13.665 28.689 46.305 1.00 31.73 69 LEU B C 1
ATOM 1370 O O . LEU B 1 70 ? 13.580 29.074 45.138 1.00 29.79 69 LEU B O 1
ATOM 1375 N N . LEU B 1 71 ? 14.370 27.606 46.656 1.00 30.08 70 LEU B N 1
ATOM 1376 C CA . LEU B 1 71 ? 15.122 26.810 45.680 1.00 29.19 70 LEU B CA 1
ATOM 1377 C C . LEU B 1 71 ? 14.237 26.133 44.651 1.00 28.97 70 LEU B C 1
ATOM 1378 O O . LEU B 1 71 ? 14.670 25.893 43.531 1.00 29.01 70 LEU B O 1
ATOM 1383 N N . ALA B 1 72 ? 13.026 25.788 45.067 1.00 29.03 71 ALA B N 1
ATOM 1384 C CA . ALA B 1 72 ? 12.067 25.052 44.238 1.00 29.57 71 ALA B CA 1
ATOM 1385 C C . ALA B 1 72 ? 11.472 25.994 43.232 1.00 29.12 71 ALA B C 1
ATOM 1386 O O . ALA B 1 72 ? 11.172 25.576 42.119 1.00 27.90 71 ALA B O 1
ATOM 1388 N N . ASN B 1 73 ? 11.291 27.270 43.612 1.00 27.90 72 ASN B N 1
ATOM 1389 C CA A ASN B 1 73 ? 10.771 28.324 42.744 0.50 24.43 72 ASN B CA 1
ATOM 1390 C CA B ASN B 1 73 ? 10.678 28.144 42.620 0.50 27.16 72 ASN B CA 1
ATOM 1391 C C . ASN B 1 73 ? 11.691 2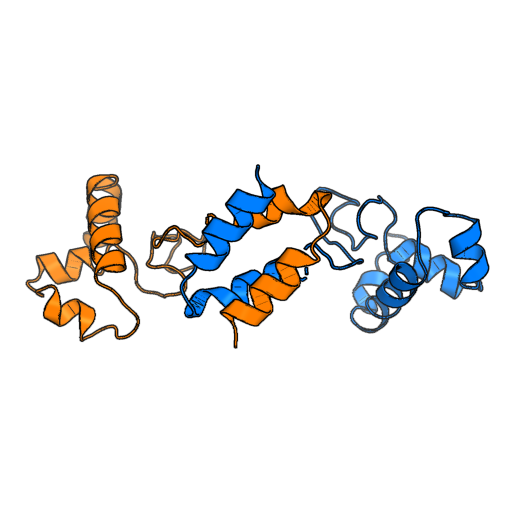8.733 41.624 1.00 23.80 72 ASN B C 1
ATOM 1392 O O . ASN B 1 73 ? 11.275 29.031 40.521 1.00 25.10 72 ASN B O 1
ATOM 1401 N N . TYR B 1 74 ? 12.992 28.769 41.947 1.00 25.51 73 TYR B N 1
ATOM 1402 C CA . TYR B 1 74 ? 14.045 29.294 41.061 1.00 29.09 73 TYR B CA 1
ATOM 1403 C C . TYR B 1 74 ? 15.034 28.179 40.802 1.00 32.75 73 TYR B C 1
ATOM 1404 O O . TYR B 1 74 ? 15.890 27.896 41.644 1.00 34.53 73 TYR B O 1
ATOM 1413 N N . PRO B 1 75 ? 14.908 27.521 39.649 1.00 38.52 74 PRO B N 1
ATOM 1414 C CA . PRO B 1 75 ? 15.556 26.216 39.554 1.00 38.69 74 PRO B CA 1
ATOM 1415 C C . PRO B 1 75 ? 17.074 26.250 39.320 1.00 38.78 74 PRO B C 1
ATOM 1416 O O . PRO B 1 75 ? 17.763 25.244 39.627 1.00 38.94 74 PRO B O 1
ATOM 1420 N N . GLY B 1 76 ? 17.618 27.358 38.825 1.00 35.34 75 GLY B N 1
ATOM 1421 C CA . GLY B 1 76 ? 19.093 27.431 38.753 1.00 35.93 75 GLY B CA 1
ATOM 1422 C C . GLY B 1 76 ? 19.786 27.875 40.044 1.00 34.02 75 GLY B C 1
ATOM 1423 O O . GLY B 1 76 ? 21.027 27.910 40.136 1.00 38.43 75 GLY B O 1
ATOM 1424 N N . LEU B 1 77 ? 18.991 28.199 41.052 1.00 28.96 76 LEU B N 1
ATOM 1425 C CA . LEU B 1 77 ? 19.481 28.697 42.322 1.00 28.68 76 LEU B CA 1
ATOM 1426 C C . LEU B 1 77 ? 20.035 27.568 43.233 1.00 27.41 76 LEU B C 1
ATOM 1427 O O . LEU B 1 77 ? 19.400 26.537 43.418 1.00 29.04 76 LEU B O 1
ATOM 1432 N N . THR B 1 78 ? 21.220 27.774 43.803 1.00 30.16 77 THR B N 1
ATOM 1433 C CA . THR B 1 78 ? 21.792 26.772 44.725 1.00 29.21 77 THR B CA 1
ATOM 1434 C C . THR B 1 78 ? 21.696 27.248 46.184 1.00 27.72 77 THR B C 1
ATOM 1435 O O . THR B 1 78 ? 21.414 28.399 46.448 1.00 28.80 77 THR B O 1
ATOM 1439 N N . ALA B 1 79 ? 22.002 26.336 47.104 1.00 28.04 78 ALA B N 1
ATOM 1440 C CA . ALA B 1 79 ? 22.183 26.638 48.519 1.00 27.23 78 ALA B CA 1
ATOM 1441 C C . ALA B 1 79 ? 23.255 27.689 48.761 1.00 27.53 78 ALA B C 1
ATOM 1442 O O . ALA B 1 79 ? 23.080 28.600 49.576 1.00 25.83 78 ALA B O 1
ATOM 1444 N N . GLU B 1 80 ? 24.349 27.595 48.017 1.00 26.88 79 GLU B N 1
ATOM 1445 C CA . GLU B 1 80 ? 25.435 28.556 48.106 1.00 32.35 79 GLU B CA 1
ATOM 1446 C C . GLU B 1 80 ? 25.016 29.928 47.665 1.00 31.16 79 GLU B C 1
ATOM 1447 O O . GLU B 1 80 ? 25.441 30.893 48.281 1.00 31.05 79 GLU B O 1
ATOM 1453 N N . ASP B 1 81 ? 24.117 30.012 46.683 1.00 30.00 80 ASP B N 1
ATOM 1454 C CA . ASP B 1 81 ? 23.561 31.291 46.251 1.00 31.76 80 ASP B CA 1
ATOM 1455 C C . ASP B 1 81 ? 22.757 31.926 47.404 1.00 31.39 80 ASP B C 1
ATOM 1456 O O . ASP B 1 81 ? 22.883 33.127 47.689 1.00 27.97 80 ASP B O 1
ATOM 1461 N N . LEU B 1 82 ? 21.892 31.130 48.029 1.00 32.10 81 LEU B N 1
ATOM 1462 C CA . LEU B 1 82 ? 21.114 31.622 49.161 1.00 30.33 81 LEU B CA 1
ATOM 1463 C C . LEU B 1 82 ? 22.018 31.990 50.282 1.00 28.52 81 LEU B C 1
ATOM 1464 O O . LEU B 1 82 ? 21.890 33.075 50.829 1.00 30.00 81 LEU B O 1
ATOM 1469 N N . SER B 1 83 ? 22.947 31.111 50.635 1.00 30.32 82 SER B N 1
ATOM 1470 C CA . SER B 1 83 ? 23.871 31.444 51.697 1.00 30.95 82 SER B CA 1
ATOM 1471 C C . SER B 1 83 ? 24.597 32.756 51.374 1.00 29.48 82 SER B C 1
ATOM 1472 O O . SER B 1 83 ? 24.768 33.600 52.259 1.00 29.39 82 SER B O 1
ATOM 1475 N N . ALA B 1 84 ? 25.006 32.957 50.112 1.00 29.49 83 ALA B N 1
ATOM 1476 C CA . ALA B 1 84 ? 25.653 34.227 49.731 1.00 28.94 83 ALA B CA 1
ATOM 1477 C C . ALA B 1 84 ? 24.716 35.413 49.842 1.00 26.75 83 ALA B C 1
ATOM 1478 O O . ALA B 1 84 ? 25.131 36.468 50.300 1.00 29.89 83 ALA B O 1
ATOM 1480 N N . ALA B 1 85 ? 23.450 35.231 49.454 1.00 28.45 84 ALA B N 1
ATOM 1481 C CA . ALA B 1 85 ? 22.442 36.267 49.622 1.00 29.19 84 ALA B CA 1
ATOM 1482 C C . ALA B 1 85 ? 22.289 36.687 51.086 1.00 30.13 84 ALA B C 1
ATOM 1483 O O . ALA B 1 85 ? 22.212 37.889 51.422 1.00 28.54 84 ALA B O 1
ATOM 1485 N N . TRP B 1 86 ? 22.188 35.682 51.951 1.00 27.97 85 TRP B N 1
ATOM 1486 C CA . TRP B 1 86 ? 22.046 35.920 53.378 1.00 28.80 85 TRP B CA 1
ATOM 1487 C C . TRP B 1 86 ? 23.249 36.650 53.966 1.00 31.44 85 TRP B C 1
ATOM 1488 O O . TRP B 1 86 ? 23.070 37.514 54.820 1.00 31.67 85 TRP B O 1
ATOM 1499 N N . HIS B 1 87 ? 24.458 36.306 53.499 1.00 30.52 86 HIS B N 1
ATOM 1500 C CA . HIS B 1 87 ? 25.685 36.984 53.909 1.00 30.53 86 HIS B CA 1
ATOM 1501 C C . HIS B 1 87 ? 25.677 38.430 53.393 1.00 31.13 86 HIS B C 1
ATOM 1502 O O . HIS B 1 87 ? 26.049 39.344 54.119 1.00 33.53 86 HIS B O 1
ATOM 1509 N N . TYR B 1 88 ? 25.234 38.632 52.152 1.00 30.29 87 TYR B N 1
ATOM 1510 C CA . TYR B 1 88 ? 25.187 39.983 51.582 1.00 28.63 87 TYR B CA 1
ATOM 1511 C C . TYR B 1 88 ? 24.256 40.825 52.416 1.00 28.95 87 TYR B C 1
ATOM 1512 O O . TYR B 1 88 ? 24.570 41.979 52.697 1.00 29.43 87 TYR B O 1
ATOM 1521 N N . TYR B 1 89 ? 23.100 40.263 52.797 1.00 27.21 88 TYR B N 1
ATOM 1522 C CA . TYR B 1 89 ? 22.166 40.990 53.673 1.00 27.88 88 TYR B CA 1
ATOM 1523 C C . TYR B 1 89 ? 22.787 41.393 55.012 1.00 30.24 88 TYR B C 1
ATOM 1524 O O . TYR B 1 89 ? 22.626 42.556 55.492 1.00 29.65 88 TYR B O 1
ATOM 1533 N N . GLU B 1 90 ? 23.498 40.436 55.628 1.00 30.23 89 GLU B N 1
ATOM 1534 C CA . GLU B 1 90 ? 24.157 40.678 56.895 1.00 29.39 89 GLU B CA 1
ATOM 1535 C C . GLU B 1 90 ? 25.148 41.815 56.803 1.00 27.71 89 GLU B C 1
ATOM 1536 O O . GLU B 1 90 ? 25.280 42.564 57.751 1.00 27.49 89 GLU B O 1
ATOM 1539 N N . GLN B 1 91 ? 25.861 41.912 55.683 1.00 25.77 90 GLN B N 1
ATOM 1540 C CA . GLN B 1 91 ? 26.830 42.978 55.483 1.00 29.88 90 GLN B CA 1
ATOM 1541 C C . GLN B 1 91 ? 26.190 44.278 55.003 1.00 30.35 90 GLN B C 1
ATOM 1542 O O . GLN B 1 91 ? 26.800 45.334 55.135 1.00 28.37 90 GLN B O 1
ATOM 1548 N N . ASN B 1 92 ? 24.969 44.206 54.458 1.00 29.96 91 ASN B N 1
ATOM 1549 C CA . ASN B 1 92 ? 24.307 45.400 53.907 1.00 28.96 91 ASN B CA 1
ATOM 1550 C C . ASN B 1 92 ? 22.859 45.536 54.323 1.00 28.09 91 ASN B C 1
ATOM 1551 O O . ASN B 1 92 ? 22.000 45.700 53.482 1.00 27.73 91 ASN B O 1
ATOM 1556 N N . PRO B 1 93 ? 22.579 45.488 55.634 1.00 30.83 92 PRO B N 1
ATOM 1557 C CA . PRO B 1 93 ? 21.178 45.371 56.095 1.00 31.60 92 PRO B CA 1
ATOM 1558 C C . PRO B 1 93 ? 20.324 46.609 55.822 1.00 30.21 92 PRO B C 1
ATOM 1559 O O . PRO B 1 93 ? 19.161 46.465 55.490 1.00 27.30 92 PRO B O 1
ATOM 1563 N N . GLU B 1 94 ? 20.901 47.803 55.972 1.00 31.38 93 GLU B N 1
ATOM 1564 C CA . GLU B 1 94 ? 20.181 49.061 55.689 1.00 33.25 93 GLU B CA 1
ATOM 1565 C C . GLU B 1 94 ? 19.722 49.139 54.229 1.00 32.25 93 GLU B C 1
ATOM 1566 O O . GLU B 1 94 ? 18.548 49.388 53.947 1.00 31.34 93 GLU B O 1
ATOM 1569 N N . GLN B 1 95 ? 20.655 48.899 53.322 1.00 29.95 94 GLN B N 1
ATOM 1570 C CA . GLN B 1 95 ? 20.367 48.902 51.902 1.00 32.61 94 GLN B CA 1
ATOM 1571 C C . GLN B 1 95 ? 19.244 47.901 51.546 1.00 31.32 94 GLN B C 1
ATOM 1572 O O . GLN B 1 95 ? 18.291 48.262 50.891 1.00 33.47 94 GLN B O 1
ATOM 1578 N N . ILE B 1 96 ? 19.338 46.663 52.004 1.00 30.15 95 ILE B N 1
ATOM 1579 C CA . ILE B 1 96 ? 18.353 45.657 51.656 1.00 26.97 95 ILE B CA 1
ATOM 1580 C C . ILE B 1 96 ? 17.006 45.992 52.304 1.00 28.88 95 ILE B C 1
ATOM 1581 O O . ILE B 1 96 ? 15.958 45.859 51.670 1.00 26.00 95 ILE B O 1
ATOM 1586 N N . ASP B 1 97 ? 17.016 46.393 53.570 1.00 29.27 96 ASP B N 1
ATOM 1587 C CA . ASP B 1 97 ? 15.756 46.728 54.248 1.00 29.06 96 ASP B CA 1
ATOM 1588 C C . ASP B 1 97 ? 15.035 47.893 53.538 1.00 29.67 96 ASP B C 1
ATOM 1589 O O . ASP B 1 97 ? 13.801 47.952 53.518 1.00 33.71 96 ASP B O 1
ATOM 1594 N N . ARG B 1 98 ? 15.803 48.820 52.995 1.00 30.36 97 ARG B N 1
ATOM 1595 C CA . ARG B 1 98 ? 15.264 49.915 52.202 1.00 32.79 97 ARG B CA 1
ATOM 1596 C C . ARG B 1 98 ? 14.585 49.405 50.919 1.00 31.74 97 ARG B C 1
ATOM 1597 O O . ARG B 1 98 ? 13.462 49.792 50.607 1.00 30.94 97 ARG B O 1
ATOM 1605 N N . GLU B 1 99 ? 15.294 48.564 50.175 1.00 32.34 98 GLU B N 1
ATOM 1606 C CA . GLU B 1 99 ? 14.766 47.943 48.946 1.00 33.45 98 GLU B CA 1
ATOM 1607 C C . GLU B 1 99 ? 13.448 47.227 49.242 1.00 34.49 98 GLU B C 1
ATOM 1608 O O . GLU B 1 99 ? 12.445 47.452 48.543 1.00 37.29 98 GLU B O 1
ATOM 1614 N N . ILE B 1 100 ? 13.407 46.456 50.326 1.00 33.46 99 ILE B N 1
ATOM 1615 C CA . ILE B 1 100 ? 12.174 45.778 50.741 1.00 33.70 99 ILE B CA 1
ATOM 1616 C C . ILE B 1 100 ? 11.052 46.770 51.076 1.00 39.36 99 ILE B C 1
ATOM 1617 O O . ILE B 1 100 ? 9.915 46.601 50.631 1.00 39.61 99 ILE B O 1
ATOM 1622 N N . ALA B 1 101 ? 11.362 47.821 51.837 1.00 42.09 100 ALA B N 1
ATOM 1623 C CA . ALA B 1 101 ? 10.362 48.851 52.159 1.00 44.90 100 ALA B CA 1
ATOM 1624 C C . ALA B 1 101 ? 9.880 49.644 50.917 1.00 46.04 100 ALA B C 1
ATOM 1625 O O . ALA B 1 101 ? 8.692 49.973 50.826 1.00 48.64 100 ALA B O 1
ATOM 1627 N N . GLN B 1 102 ? 10.776 49.947 49.973 1.00 44.68 101 GLN B N 1
ATOM 1628 C CA . GLN B 1 102 ? 10.393 50.711 48.775 1.00 46.52 101 GLN B CA 1
ATOM 1629 C C . GLN B 1 102 ? 9.748 49.817 47.719 1.00 47.80 101 GLN B C 1
ATOM 1630 O O . GLN B 1 102 ? 9.554 48.618 47.937 1.00 50.68 101 GLN B O 1
#

Sequence (199 aa):
NKKTQLLEVIAALPEELVDQALNYVQLQNPIQITPGVCGGQARRIRNTRIPVWTLVAYRQQGAPDKELLANYPGLTAEDLSAAWHHYYEQNPEQIDRREIAQDNKKTQLLEVIAALPEELVDQALNYVQLQQNPIQITPGVCGGQARIRNTRIPVWTTLVAYRQQGAPDKELLANNYPGLTAEDLSAAWHYYEQNPEQIDREIAQ

Foldseek 3Di:
DVVVVVVVVLVVDPPVCNVVVVVVVVCPQQWDADCVACNRATAGPPDNHHLLVLVVCVVVPQDPVNVCVVPVVDDPSSNVSSVVVCVVVVVVSVVVNDDD/DVVVVVVVPVVPDPPVCVVVVVVVVVCPQQWDFDPPQCNRAIAGPPDSHHLLVVVLVVVVPDDPVNVCVVPPVDDPVSNVSSVVVCVVPVVVSVVVSVD